Protein AF-A0A1Y3NEN9-F1 (afdb_monomer)

Radius of gyration: 28.4 Å; Cα contacts (8 Å, |Δi|>4): 453; chains: 1; bounding box: 80×67×45 Å

Structure (mmCIF, N/CA/C/O backbone):
data_AF-A0A1Y3NEN9-F1
#
_entry.id   AF-A0A1Y3NEN9-F1
#
loop_
_atom_site.group_PDB
_atom_site.id
_atom_site.type_symbol
_atom_site.label_atom_id
_atom_site.label_alt_id
_atom_site.label_comp_id
_atom_site.label_asym_id
_atom_site.label_entity_id
_atom_site.label_seq_id
_atom_site.pdbx_PDB_ins_code
_atom_site.Cartn_x
_atom_site.Cartn_y
_atom_site.Cartn_z
_atom_site.occupancy
_atom_site.B_iso_or_equiv
_atom_site.auth_seq_id
_atom_site.auth_comp_id
_atom_site.auth_asym_id
_atom_site.auth_atom_id
_atom_site.pdbx_PDB_model_num
ATOM 1 N N . MET A 1 1 ? -7.389 15.171 24.945 1.00 50.81 1 MET A N 1
ATOM 2 C CA . MET A 1 1 ? -7.137 15.138 23.485 1.00 50.81 1 MET A CA 1
ATOM 3 C C . MET A 1 1 ? -8.423 15.493 22.757 1.00 50.81 1 MET A C 1
ATOM 5 O O . MET A 1 1 ? -9.473 15.078 23.214 1.00 50.81 1 MET A O 1
ATOM 9 N N . ASN A 1 2 ? -8.355 16.291 21.688 1.00 53.28 2 ASN A N 1
ATOM 10 C CA . ASN A 1 2 ? -9.537 16.801 20.983 1.00 53.28 2 ASN A CA 1
ATOM 11 C C . ASN A 1 2 ? -10.304 15.662 20.272 1.00 53.28 2 ASN A C 1
ATOM 13 O O . ASN A 1 2 ? -9.785 15.108 19.303 1.00 53.28 2 ASN A O 1
ATOM 17 N N . GLU A 1 3 ? -11.511 15.329 20.746 1.00 59.97 3 GLU A N 1
ATOM 18 C CA . GLU A 1 3 ? -12.394 14.248 20.253 1.00 59.97 3 GLU A CA 1
ATOM 19 C C . GLU A 1 3 ? -12.973 14.497 18.849 1.00 59.97 3 GLU A C 1
ATOM 21 O O . GLU A 1 3 ? -13.850 13.769 18.404 1.00 59.97 3 GLU A O 1
ATOM 26 N N . ASN A 1 4 ? -12.500 15.524 18.139 1.00 75.25 4 ASN A N 1
ATOM 27 C CA . ASN A 1 4 ? -13.021 15.939 16.839 1.00 75.25 4 ASN A CA 1
ATOM 28 C C . ASN A 1 4 ? -11.957 15.923 15.725 1.00 75.25 4 ASN A C 1
ATOM 30 O O . ASN A 1 4 ? -12.116 16.588 14.702 1.00 75.25 4 ASN A O 1
ATOM 34 N N . ARG A 1 5 ? -10.836 15.213 15.925 1.00 85.75 5 ARG A N 1
ATOM 35 C CA . ARG A 1 5 ? -9.717 15.181 14.964 1.00 85.75 5 ARG A CA 1
ATOM 36 C C . ARG A 1 5 ? -9.915 14.223 13.795 1.00 85.75 5 ARG A C 1
ATOM 38 O O . ARG A 1 5 ? -9.259 14.403 12.771 1.00 85.75 5 ARG A O 1
ATOM 45 N N . CYS A 1 6 ? -10.801 13.245 13.928 1.00 91.81 6 CYS A N 1
ATOM 46 C CA . CYS A 1 6 ? -11.050 12.253 12.894 1.00 91.81 6 CYS A CA 1
ATOM 47 C C . CYS A 1 6 ? -12.542 12.146 12.592 1.00 91.81 6 CYS A C 1
ATOM 49 O O . CYS A 1 6 ? -13.385 12.543 13.404 1.00 91.81 6 CYS A O 1
ATOM 51 N N . PHE A 1 7 ? -12.854 11.637 11.409 1.00 94.06 7 PHE A N 1
ATOM 52 C CA . PHE A 1 7 ? -14.201 11.266 10.997 1.00 94.06 7 PHE A CA 1
ATOM 53 C C . PHE A 1 7 ? -14.201 9.803 10.568 1.00 94.06 7 PHE A C 1
ATOM 55 O O . PHE A 1 7 ? -13.167 9.269 10.159 1.00 94.06 7 PHE A O 1
ATOM 62 N N . LYS A 1 8 ? -15.357 9.162 10.695 1.00 95.31 8 LYS A N 1
ATOM 63 C CA . LYS A 1 8 ? -15.568 7.804 10.220 1.00 95.31 8 LYS A CA 1
ATOM 64 C C . LYS A 1 8 ? -15.921 7.838 8.739 1.00 95.31 8 LYS A C 1
ATOM 66 O O . LYS A 1 8 ? -16.771 8.626 8.327 1.00 95.31 8 LYS A O 1
ATOM 71 N N . LEU A 1 9 ? -15.242 7.013 7.957 1.00 96.44 9 LEU A N 1
ATOM 72 C CA . LEU A 1 9 ? -15.475 6.858 6.536 1.00 96.44 9 LEU A CA 1
ATOM 73 C C . LEU A 1 9 ? -16.739 6.029 6.329 1.00 96.44 9 LEU A C 1
ATOM 75 O O . LEU A 1 9 ? -16.811 4.885 6.762 1.00 96.44 9 LEU A O 1
ATOM 79 N N . GLU A 1 10 ? -17.716 6.608 5.647 1.00 96.12 10 GLU A N 1
ATOM 80 C CA . GLU A 1 10 ? -19.011 5.976 5.388 1.00 96.12 10 GLU A CA 1
ATOM 81 C C . GLU A 1 10 ? -19.404 6.181 3.929 1.00 96.12 10 GLU A C 1
ATOM 83 O O . GLU A 1 10 ? -19.505 7.321 3.475 1.00 96.12 10 GLU A O 1
ATOM 88 N N . ASN A 1 11 ? -19.653 5.085 3.215 1.00 94.94 11 ASN A N 1
ATOM 89 C CA . ASN A 1 11 ? -20.089 5.049 1.819 1.00 94.94 11 ASN A CA 1
ATOM 90 C C . ASN A 1 11 ? -19.173 5.838 0.866 1.00 94.94 11 ASN A C 1
ATOM 92 O O . ASN A 1 11 ? -19.647 6.572 -0.000 1.00 94.94 11 ASN A O 1
ATOM 96 N N . SER A 1 12 ? -17.854 5.703 1.032 1.00 95.88 12 SER A N 1
ATOM 97 C CA . SER A 1 12 ? -16.885 6.306 0.109 1.00 95.88 12 SER A CA 1
ATOM 98 C C . SER A 1 12 ? -16.997 5.684 -1.281 1.00 95.88 12 SER A C 1
ATOM 100 O O . SER A 1 12 ? -16.934 4.464 -1.436 1.00 95.88 12 SER A O 1
ATOM 102 N N . ASN A 1 13 ? -17.085 6.534 -2.301 1.00 93.88 13 ASN A N 1
ATOM 103 C CA . ASN A 1 13 ? -17.115 6.116 -3.702 1.00 93.88 13 ASN A CA 1
ATOM 104 C C . ASN A 1 13 ? -15.761 5.552 -4.152 1.00 93.88 13 ASN A C 1
ATOM 106 O O . ASN A 1 13 ? -15.704 4.663 -5.003 1.00 93.88 13 ASN A O 1
ATOM 110 N N . TYR A 1 14 ? -14.665 6.058 -3.577 1.00 92.50 14 TYR A N 1
ATOM 111 C CA . TYR A 1 14 ? -13.308 5.672 -3.960 1.00 92.50 14 TYR A CA 1
ATOM 112 C C . TYR A 1 14 ? -12.704 4.590 -3.064 1.00 92.50 14 TYR A C 1
ATOM 114 O O . TYR A 1 14 ? -11.957 3.761 -3.576 1.00 92.50 14 TYR A O 1
ATOM 122 N N . CYS A 1 15 ? -13.085 4.505 -1.790 1.00 94.69 15 CYS A N 1
ATOM 123 C CA . CYS A 1 15 ? -12.545 3.534 -0.834 1.00 94.69 15 CYS A CA 1
ATOM 124 C C . CYS A 1 15 ? -13.636 2.657 -0.171 1.00 94.69 15 CYS A C 1
ATOM 126 O O . CYS A 1 15 ? -13.666 2.568 1.059 1.00 94.69 15 CYS A O 1
ATOM 128 N N . PRO A 1 16 ? -14.543 2.009 -0.932 1.00 93.12 16 PRO A N 1
ATOM 129 C CA . PRO A 1 16 ? -15.714 1.323 -0.371 1.00 93.12 16 PRO A CA 1
ATOM 130 C C . PRO A 1 16 ? -15.356 0.154 0.559 1.00 93.12 16 PRO A C 1
ATOM 132 O O . PRO A 1 16 ? -15.983 -0.014 1.601 1.00 93.12 16 PRO A O 1
ATOM 135 N N . ASN A 1 17 ? -14.304 -0.612 0.251 1.00 91.69 17 ASN A N 1
ATOM 136 C CA . ASN A 1 17 ? -13.897 -1.769 1.063 1.00 91.69 17 ASN A CA 1
ATOM 137 C C . ASN A 1 17 ? -13.306 -1.366 2.426 1.00 91.69 17 ASN A C 1
ATOM 139 O O . ASN A 1 17 ? -13.155 -2.208 3.308 1.00 91.69 17 ASN A O 1
ATOM 143 N N . PHE A 1 18 ? -13.013 -0.075 2.614 1.00 92.94 18 PHE A N 1
ATOM 144 C CA . PHE A 1 18 ? -12.566 0.511 3.874 1.00 92.94 18 PHE A CA 1
ATOM 145 C C . PHE A 1 18 ? -13.703 1.220 4.631 1.00 92.94 18 PHE A C 1
ATOM 147 O O . PHE A 1 18 ? -13.441 2.045 5.510 1.00 92.94 18 PHE A O 1
ATOM 154 N N . ASN A 1 19 ? -14.969 0.912 4.323 1.00 94.88 19 ASN A N 1
ATOM 155 C CA . ASN A 1 19 ? -16.108 1.451 5.062 1.00 94.88 19 ASN A CA 1
ATOM 156 C C . ASN A 1 19 ? -15.958 1.212 6.572 1.00 94.88 19 ASN A C 1
ATOM 158 O O . ASN A 1 19 ? -15.552 0.136 7.014 1.00 94.88 19 ASN A O 1
ATOM 162 N N . GLY A 1 20 ? -16.285 2.227 7.363 1.00 94.56 20 GLY A N 1
ATOM 163 C CA . GLY A 1 20 ? -16.212 2.221 8.815 1.00 94.56 20 GLY A CA 1
ATOM 164 C C . GLY A 1 20 ? -14.825 2.490 9.405 1.00 94.56 20 GLY A C 1
ATOM 165 O O . GLY A 1 20 ? -14.713 2.587 10.628 1.00 94.56 20 GLY A O 1
ATOM 166 N N . HIS A 1 21 ? -13.773 2.626 8.590 1.00 94.44 21 HIS A N 1
ATOM 167 C CA . HIS A 1 21 ? -12.468 3.078 9.078 1.00 94.44 21 HIS A CA 1
ATOM 168 C C . HIS A 1 21 ? -12.499 4.557 9.449 1.00 94.44 21 HIS A C 1
ATOM 170 O O . HIS A 1 21 ? -13.256 5.342 8.888 1.00 94.44 21 HIS A O 1
ATOM 176 N N . TYR A 1 22 ? -11.628 4.966 10.366 1.00 93.31 22 TYR A N 1
ATOM 177 C CA . TYR A 1 22 ? -11.446 6.381 10.675 1.00 93.31 22 TYR A CA 1
ATOM 178 C C . TYR A 1 22 ? -10.407 7.016 9.756 1.00 93.31 22 TYR A C 1
ATOM 180 O O . TYR A 1 22 ? -9.493 6.347 9.290 1.00 93.31 22 TYR A O 1
ATOM 188 N N . VAL A 1 23 ? -10.538 8.320 9.523 1.00 92.19 23 VAL A N 1
ATOM 189 C CA . VAL A 1 23 ? -9.596 9.144 8.760 1.00 92.19 23 VAL A CA 1
ATOM 190 C C . VAL A 1 23 ? -9.334 10.439 9.528 1.00 92.19 23 VAL A C 1
ATOM 192 O O . VAL A 1 23 ? -10.250 11.050 10.084 1.00 92.19 23 VAL A O 1
ATOM 195 N N . ILE A 1 24 ? -8.073 10.874 9.570 1.00 90.44 24 ILE A N 1
ATOM 196 C CA . ILE A 1 24 ? -7.687 12.150 10.191 1.00 90.44 24 ILE A CA 1
ATOM 197 C C . ILE A 1 24 ? -8.184 13.302 9.311 1.00 90.44 24 ILE A C 1
ATOM 199 O O . ILE A 1 24 ? -7.876 13.344 8.118 1.00 90.44 24 ILE A O 1
ATOM 203 N N . LYS A 1 25 ? -8.901 14.264 9.902 1.00 89.69 25 LYS A N 1
ATOM 204 C CA . LYS A 1 25 ? -9.347 15.478 9.207 1.00 89.69 25 LYS A CA 1
ATOM 205 C C . LYS A 1 25 ? -8.148 16.280 8.711 1.00 89.69 25 LYS A C 1
ATOM 207 O O . LYS A 1 25 ? -7.180 16.488 9.446 1.00 89.69 25 LYS A O 1
ATOM 212 N N . ARG A 1 26 ? -8.232 16.776 7.481 1.00 91.12 26 ARG A N 1
ATOM 213 C CA . ARG A 1 26 ? -7.253 17.684 6.877 1.00 91.12 26 ARG A CA 1
ATOM 214 C C . ARG A 1 26 ? -7.933 18.982 6.466 1.00 91.12 26 ARG A C 1
ATOM 216 O O . ARG A 1 26 ? -9.148 19.119 6.557 1.00 91.12 26 ARG A O 1
ATOM 223 N N . LYS A 1 27 ? -7.143 19.959 6.021 1.00 91.19 27 LYS A N 1
ATOM 224 C CA . LYS A 1 27 ? -7.685 21.228 5.520 1.00 91.19 27 LYS A CA 1
ATOM 225 C C . LYS A 1 27 ? -8.567 21.002 4.285 1.00 91.19 27 LYS A C 1
ATOM 227 O O . LYS A 1 27 ? -9.516 21.741 4.062 1.00 91.19 27 LYS A O 1
ATOM 232 N N . GLU A 1 28 ? -8.224 19.997 3.490 1.00 93.06 28 GLU A N 1
ATOM 233 C CA . GLU A 1 28 ? -8.858 19.661 2.220 1.00 93.06 28 GLU A CA 1
ATOM 234 C C . GLU A 1 28 ? -10.110 18.796 2.378 1.00 93.06 28 GLU A C 1
ATOM 236 O O . GLU A 1 28 ? -10.922 18.757 1.456 1.00 93.06 28 GLU A O 1
ATOM 241 N N . PHE A 1 29 ? -10.244 18.088 3.505 1.00 94.56 29 PHE A N 1
ATOM 242 C CA . PHE A 1 29 ? -11.373 17.204 3.769 1.00 94.56 29 PHE A CA 1
ATOM 243 C C . PHE A 1 29 ? -11.606 16.970 5.264 1.00 94.56 29 PHE A C 1
ATOM 245 O O . PHE A 1 29 ? -10.678 16.668 6.022 1.00 94.56 29 PHE A O 1
ATOM 252 N N . ASN A 1 30 ? -12.864 17.053 5.685 1.00 95.44 30 ASN A N 1
ATOM 253 C CA . ASN A 1 30 ? -13.282 16.801 7.064 1.00 95.44 30 ASN A CA 1
ATOM 254 C C . ASN A 1 30 ? -14.414 15.763 7.214 1.00 95.44 30 ASN A C 1
ATOM 256 O O . ASN A 1 30 ? -14.737 15.400 8.350 1.00 95.44 30 ASN A O 1
ATOM 260 N N . ASP A 1 31 ? -14.957 15.278 6.095 1.00 96.56 31 ASP A N 1
ATOM 261 C CA . ASP A 1 31 ? -15.980 14.237 5.995 1.00 96.56 31 ASP A CA 1
ATOM 262 C C . ASP A 1 31 ? -15.741 13.335 4.761 1.00 96.56 31 ASP A C 1
ATOM 264 O O . ASP A 1 31 ? -14.842 13.589 3.951 1.00 96.56 31 ASP A O 1
ATOM 268 N N . THR A 1 32 ? -16.539 12.269 4.601 1.00 97.38 32 THR A N 1
ATOM 269 C CA . THR A 1 32 ? -16.399 11.325 3.475 1.00 97.38 32 THR A CA 1
ATOM 270 C C . THR A 1 32 ? -16.602 11.984 2.108 1.00 97.38 32 THR A C 1
ATOM 272 O O . THR A 1 32 ? -15.935 11.619 1.143 1.00 97.38 32 THR A O 1
ATOM 275 N N . LYS A 1 33 ? -17.500 12.969 1.998 1.00 97.50 33 LYS A N 1
ATOM 276 C CA . LYS A 1 33 ? -17.828 13.611 0.719 1.00 97.50 33 LYS A CA 1
ATOM 277 C C . LYS A 1 33 ? -16.672 14.483 0.234 1.00 97.50 33 LYS A C 1
ATOM 279 O O . LYS A 1 33 ? -16.324 14.462 -0.948 1.00 97.50 33 LYS A O 1
ATOM 284 N N . GLU A 1 34 ? -16.077 15.260 1.132 1.00 97.44 34 GLU A N 1
ATOM 285 C CA . GLU A 1 34 ? -14.885 16.052 0.839 1.00 97.44 34 GLU A CA 1
ATOM 286 C C . GLU A 1 34 ? -13.669 15.158 0.586 1.00 97.44 34 GLU A C 1
ATOM 288 O O . GLU A 1 34 ? -12.886 15.437 -0.323 1.00 97.44 34 GLU A O 1
ATOM 293 N N . PHE A 1 35 ? -13.539 14.057 1.331 1.00 96.12 35 PHE A N 1
ATOM 294 C CA . PHE A 1 35 ? -12.492 13.061 1.119 1.00 96.12 35 PHE A CA 1
ATOM 295 C C . PHE A 1 35 ? -12.569 12.445 -0.280 1.00 96.12 35 PHE A C 1
ATOM 297 O O . PHE A 1 35 ? -11.571 12.429 -1.000 1.00 96.12 35 PHE A O 1
ATOM 304 N N . ASP A 1 36 ? -13.760 12.040 -0.723 1.00 95.88 36 ASP A N 1
ATOM 305 C CA . ASP A 1 36 ? -13.957 11.537 -2.080 1.00 95.88 36 ASP A CA 1
ATOM 306 C C . ASP A 1 36 ? -13.618 12.602 -3.131 1.00 95.88 36 ASP A C 1
ATOM 308 O O . ASP A 1 36 ? -12.905 12.337 -4.100 1.00 95.88 36 ASP A O 1
ATOM 312 N N . LYS A 1 37 ? -14.064 13.847 -2.923 1.00 95.81 37 LYS A N 1
ATOM 313 C CA . LYS A 1 37 ? -13.726 14.963 -3.818 1.00 95.81 37 LYS A CA 1
ATOM 314 C C . LYS A 1 37 ? -12.213 15.183 -3.911 1.00 95.81 37 LYS A C 1
ATOM 316 O O . LYS A 1 37 ? -11.723 15.544 -4.982 1.00 95.81 37 LYS A O 1
ATOM 321 N N . TYR A 1 38 ? -11.487 14.990 -2.810 1.00 93.19 38 TYR A N 1
ATOM 322 C CA . TYR A 1 38 ? -10.030 15.075 -2.774 1.00 93.19 38 TYR A CA 1
ATOM 323 C C . TYR A 1 38 ? -9.370 13.918 -3.533 1.00 93.19 38 TYR A C 1
ATOM 325 O O . TYR A 1 38 ? -8.435 14.154 -4.298 1.00 93.19 38 TYR A O 1
ATOM 333 N N . LEU A 1 39 ? -9.861 12.690 -3.353 1.00 92.50 39 LEU A N 1
ATOM 334 C CA . LEU A 1 39 ? -9.310 11.484 -3.976 1.00 92.50 39 LEU A CA 1
ATOM 335 C C . LEU A 1 39 ? -9.561 11.380 -5.475 1.00 92.50 39 LEU A C 1
ATOM 337 O O . LEU A 1 39 ? -8.809 10.705 -6.169 1.00 92.50 39 LEU A O 1
ATOM 341 N N . ARG A 1 40 ? -10.568 12.086 -5.977 1.00 91.81 40 ARG A N 1
ATOM 342 C CA . ARG A 1 40 ? -10.921 12.172 -7.391 1.00 91.81 40 ARG A CA 1
ATOM 343 C C . ARG A 1 40 ? -9.725 12.260 -8.348 1.00 91.81 40 ARG A C 1
ATOM 345 O O . ARG A 1 40 ? -9.677 11.540 -9.333 1.00 91.81 40 ARG A O 1
ATOM 352 N N . LYS A 1 41 ? -8.727 13.085 -8.011 1.00 88.62 41 LYS A N 1
ATOM 353 C CA . LYS A 1 41 ? -7.508 13.294 -8.817 1.00 88.62 41 LYS A CA 1
ATOM 354 C C . LYS A 1 41 ? -6.603 12.060 -8.964 1.00 88.62 41 LYS A C 1
ATOM 356 O O . LYS A 1 41 ? -5.584 12.161 -9.636 1.00 88.62 41 LYS A O 1
ATOM 361 N N . TYR A 1 42 ? -6.901 10.978 -8.248 1.00 88.12 42 TYR A N 1
ATOM 362 C CA . TYR A 1 42 ? -6.161 9.720 -8.275 1.00 88.12 42 TYR A CA 1
ATOM 363 C C . TYR A 1 42 ? -6.951 8.570 -8.923 1.00 88.12 42 TYR A C 1
ATOM 365 O O . TYR A 1 42 ? -6.375 7.505 -9.122 1.00 88.12 42 TYR A O 1
ATOM 373 N N . PHE A 1 43 ? -8.236 8.766 -9.258 1.00 86.44 43 PHE A N 1
ATOM 374 C CA . PHE A 1 43 ? -9.133 7.667 -9.642 1.00 86.44 43 PHE A CA 1
ATOM 375 C C . PHE A 1 43 ? -10.113 7.961 -10.786 1.00 86.44 43 PHE A C 1
ATOM 377 O O . PHE A 1 43 ? -10.803 7.036 -11.211 1.00 86.44 43 PHE A O 1
ATOM 384 N N . GLU A 1 44 ? -10.248 9.201 -11.264 1.00 81.25 44 GLU A N 1
ATOM 385 C CA . GLU A 1 44 ? -11.238 9.527 -12.306 1.00 81.25 44 GLU A CA 1
ATOM 386 C C . GLU A 1 44 ? -10.783 9.151 -13.716 1.00 81.25 44 GLU A C 1
ATOM 388 O O . GLU A 1 44 ? -11.609 8.820 -14.567 1.00 81.25 44 GLU A O 1
ATOM 393 N N . SER A 1 45 ? -9.479 9.189 -13.967 1.00 78.56 45 SER A N 1
ATOM 394 C CA . SER A 1 45 ? -8.859 8.813 -15.230 1.00 78.56 45 SER A CA 1
ATOM 395 C C . SER A 1 45 ? -7.986 7.575 -15.070 1.00 78.56 45 SER A C 1
ATOM 397 O O . SER A 1 45 ? -7.415 7.310 -14.010 1.00 78.56 45 SER A O 1
ATOM 399 N N . LYS A 1 46 ? -7.824 6.851 -16.181 1.00 68.56 46 LYS A N 1
ATOM 400 C CA . LYS A 1 46 ? -6.940 5.691 -16.278 1.00 68.56 46 LYS A CA 1
ATOM 401 C C . LYS A 1 46 ? -5.495 6.026 -15.912 1.00 68.56 46 LYS A C 1
ATOM 403 O O . LYS A 1 46 ? -4.800 5.119 -15.537 1.00 68.56 46 LYS A O 1
ATOM 408 N N . ASP A 1 47 ? -5.028 7.269 -15.975 1.00 76.25 47 ASP A N 1
ATOM 409 C CA . ASP A 1 47 ? -3.638 7.607 -15.618 1.00 76.25 47 ASP A CA 1
ATOM 410 C C . ASP A 1 47 ? -3.491 8.211 -14.207 1.00 76.25 47 ASP A C 1
ATOM 412 O O . ASP A 1 47 ? -2.389 8.552 -13.777 1.00 76.25 47 ASP A O 1
ATOM 416 N N . ASP A 1 48 ? -4.581 8.353 -13.453 1.00 80.12 48 ASP A N 1
ATOM 417 C CA . ASP A 1 48 ? -4.585 9.183 -12.247 1.00 80.12 48 ASP A CA 1
ATOM 418 C C . ASP A 1 48 ? -3.836 8.562 -11.055 1.00 80.12 48 ASP A C 1
ATOM 420 O O . ASP A 1 48 ? -3.280 9.289 -10.227 1.00 80.12 48 ASP A O 1
ATOM 424 N N . TYR A 1 49 ? -3.706 7.236 -10.972 1.00 80.19 49 TYR A N 1
ATOM 425 C CA . TYR A 1 49 ? -2.835 6.619 -9.961 1.00 80.19 49 TYR A CA 1
ATOM 426 C C . TYR A 1 49 ? -1.366 7.026 -10.173 1.00 80.19 49 TYR A C 1
ATOM 428 O O . TYR A 1 49 ? -0.622 7.170 -9.207 1.00 80.19 49 TYR A O 1
ATOM 436 N N . LYS A 1 50 ? -0.940 7.341 -11.403 1.00 85.25 50 LYS A N 1
ATOM 437 C CA . LYS A 1 50 ? 0.418 7.840 -11.696 1.00 85.25 50 LYS A CA 1
ATOM 438 C C . LYS A 1 50 ? 0.640 9.207 -11.072 1.00 85.25 50 LYS A C 1
ATOM 440 O O . LYS A 1 50 ? 1.748 9.527 -10.640 1.00 85.25 50 L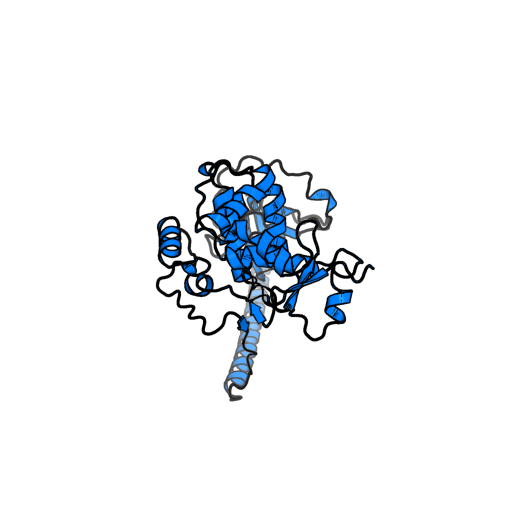YS A O 1
ATOM 445 N N . LYS A 1 51 ? -0.428 10.001 -10.938 1.00 88.06 51 LYS A N 1
ATOM 446 C CA . LYS A 1 51 ? -0.378 11.283 -10.239 1.00 88.06 51 LYS A CA 1
ATOM 447 C C . LYS A 1 51 ? -0.004 11.119 -8.768 1.00 88.06 51 LYS A C 1
ATOM 449 O O . LYS A 1 51 ? 0.660 11.999 -8.228 1.00 88.06 51 LYS A O 1
ATOM 454 N N . PHE A 1 52 ? -0.346 9.996 -8.131 1.00 90.88 52 PHE A N 1
ATOM 455 C CA . PHE A 1 52 ? 0.147 9.695 -6.787 1.00 90.88 52 PHE A CA 1
ATOM 456 C C . PHE A 1 52 ? 1.679 9.614 -6.761 1.00 90.88 52 PHE A C 1
ATOM 458 O O . PHE A 1 52 ? 2.301 10.183 -5.865 1.00 90.88 52 PHE A O 1
ATOM 465 N N . LEU A 1 53 ? 2.297 8.975 -7.757 1.00 92.62 53 LEU A N 1
ATOM 466 C CA . LEU A 1 53 ? 3.755 8.890 -7.862 1.00 92.62 53 LEU A CA 1
ATOM 467 C C . LEU A 1 53 ? 4.382 10.258 -8.140 1.00 92.62 53 LEU A C 1
ATOM 469 O O . LEU A 1 53 ? 5.334 10.642 -7.466 1.00 92.62 53 LEU A O 1
ATOM 473 N N . VAL A 1 54 ? 3.815 11.029 -9.070 1.00 91.38 54 VAL A N 1
ATOM 474 C CA . VAL A 1 54 ? 4.296 12.384 -9.384 1.00 91.38 54 VAL A CA 1
ATOM 475 C C . VAL A 1 54 ? 4.222 13.295 -8.154 1.00 91.38 54 VAL A C 1
ATOM 477 O O . VAL A 1 54 ? 5.219 13.926 -7.810 1.00 91.38 54 VAL A O 1
ATOM 480 N N . ASP A 1 55 ? 3.083 13.318 -7.452 1.00 88.75 55 ASP A N 1
ATOM 481 C CA . ASP A 1 55 ? 2.862 14.168 -6.274 1.00 88.75 55 ASP A CA 1
ATOM 482 C C . ASP A 1 55 ? 3.771 13.760 -5.087 1.00 88.75 55 ASP A C 1
ATOM 484 O O . ASP A 1 55 ? 4.143 14.609 -4.274 1.00 88.75 55 ASP A O 1
ATOM 488 N N . ASN A 1 56 ? 4.145 12.477 -4.968 1.00 89.56 56 ASN A N 1
ATOM 489 C CA . ASN A 1 56 ? 4.983 11.985 -3.867 1.00 89.56 56 ASN A CA 1
ATOM 490 C C . ASN A 1 56 ? 6.481 11.937 -4.191 1.00 89.56 56 ASN A C 1
ATOM 492 O O . ASN A 1 56 ? 7.289 12.061 -3.278 1.00 89.56 56 ASN A O 1
ATOM 496 N N . PHE A 1 57 ? 6.886 11.761 -5.445 1.00 94.94 57 PHE A N 1
ATOM 497 C CA . PHE A 1 57 ? 8.290 11.533 -5.808 1.00 94.94 57 PHE A CA 1
ATOM 498 C C . PHE A 1 57 ? 8.853 12.567 -6.781 1.00 94.94 57 PHE A C 1
ATOM 500 O O . PHE A 1 57 ? 10.027 12.483 -7.136 1.00 94.94 57 PHE A O 1
ATOM 507 N N . ASN A 1 58 ? 8.069 13.580 -7.156 1.00 94.12 58 ASN A N 1
ATOM 508 C CA . ASN A 1 58 ? 8.471 14.662 -8.055 1.00 94.12 58 ASN A CA 1
ATOM 509 C C . ASN A 1 58 ? 9.014 14.134 -9.397 1.00 94.12 58 ASN A C 1
ATOM 511 O O . ASN A 1 58 ? 10.057 14.587 -9.867 1.00 94.12 58 ASN A O 1
ATOM 515 N N . CYS A 1 59 ? 8.336 13.144 -9.979 1.00 93.31 59 CYS A N 1
ATOM 516 C CA . CYS A 1 59 ? 8.714 12.561 -11.265 1.00 93.31 59 CYS A CA 1
ATOM 517 C C . CYS A 1 59 ? 8.467 13.539 -12.416 1.00 93.31 59 CYS A C 1
ATOM 519 O O . CYS A 1 59 ? 7.408 14.165 -12.491 1.00 93.31 59 CYS A O 1
ATOM 521 N N . THR A 1 60 ? 9.445 13.669 -13.315 1.00 91.38 60 THR A N 1
ATOM 522 C CA . THR A 1 60 ? 9.323 14.509 -14.516 1.00 91.38 60 THR A CA 1
ATOM 523 C C . THR A 1 60 ? 8.590 13.798 -15.649 1.00 91.38 60 THR A C 1
ATOM 525 O O . THR A 1 60 ? 7.868 14.450 -16.405 1.00 91.38 60 THR A O 1
ATOM 528 N N . ASN A 1 61 ? 8.730 12.473 -15.757 1.00 87.06 61 ASN A N 1
ATOM 529 C CA . ASN A 1 61 ? 7.937 11.675 -16.680 1.00 87.06 61 ASN A CA 1
ATOM 530 C C . ASN A 1 61 ? 6.509 11.539 -16.132 1.00 87.06 61 ASN A C 1
ATOM 532 O O . ASN A 1 61 ? 6.309 11.058 -15.019 1.00 87.06 61 ASN A O 1
ATOM 536 N N . GLN A 1 62 ? 5.515 11.956 -16.918 1.00 80.06 62 GLN A N 1
ATOM 537 C CA . GLN A 1 62 ? 4.100 11.791 -16.565 1.00 80.06 62 GLN A CA 1
ATOM 538 C C . GLN A 1 62 ? 3.533 10.443 -17.031 1.00 80.06 62 GLN A C 1
ATOM 540 O O . GLN A 1 62 ? 2.518 9.988 -16.509 1.00 80.06 62 GLN A O 1
ATOM 545 N N . ASN A 1 63 ? 4.217 9.764 -17.955 1.00 85.25 63 ASN A N 1
ATOM 546 C CA . ASN A 1 63 ? 3.826 8.461 -18.483 1.00 85.25 63 ASN A CA 1
ATOM 547 C C . ASN A 1 63 ? 4.478 7.342 -17.666 1.00 85.25 63 ASN A C 1
ATOM 549 O O . ASN A 1 63 ? 5.243 6.535 -18.192 1.00 85.25 63 ASN A O 1
ATOM 553 N N . LEU A 1 64 ? 4.203 7.325 -16.364 1.00 88.38 64 LEU A N 1
ATOM 554 C CA . LEU A 1 64 ? 4.699 6.279 -15.472 1.00 88.38 64 LEU A CA 1
ATOM 555 C C . LEU A 1 64 ? 3.932 4.960 -15.690 1.00 88.38 64 LEU A C 1
ATOM 557 O O . LEU A 1 64 ? 2.773 4.993 -16.117 1.00 88.38 64 LEU A O 1
ATOM 561 N N . PRO A 1 65 ? 4.538 3.797 -15.406 1.00 87.19 65 PRO A N 1
ATOM 562 C CA . PRO A 1 65 ? 3.807 2.539 -15.308 1.00 87.19 65 PRO A CA 1
ATOM 563 C C . PRO A 1 65 ? 2.767 2.543 -14.177 1.00 87.19 65 PRO A C 1
ATOM 565 O O . PRO A 1 65 ? 2.833 3.340 -13.239 1.00 87.19 65 PRO A O 1
ATOM 568 N N . ASP A 1 66 ? 1.815 1.620 -14.274 1.00 86.69 66 ASP A N 1
ATOM 569 C CA . ASP A 1 66 ? 0.955 1.209 -13.162 1.00 86.69 66 ASP A CA 1
ATOM 570 C C . ASP A 1 66 ? 1.751 0.562 -12.035 1.00 86.69 66 ASP A C 1
ATOM 572 O O . ASP A 1 66 ? 2.745 -0.118 -12.290 1.00 86.69 66 ASP A O 1
ATOM 576 N N . PHE A 1 67 ? 1.248 0.684 -10.806 1.00 90.25 67 PHE A N 1
ATOM 577 C CA . PHE A 1 67 ? 1.773 -0.046 -9.657 1.00 90.25 67 PHE A CA 1
ATOM 578 C C . PHE A 1 67 ? 0.702 -0.926 -9.017 1.00 90.25 67 PHE A C 1
ATOM 580 O O . PHE A 1 67 ? -0.495 -0.638 -9.085 1.00 90.25 67 PHE A O 1
ATOM 587 N N . ARG A 1 68 ? 1.148 -2.011 -8.382 1.00 91.75 68 ARG A N 1
ATOM 588 C CA . ARG A 1 68 ? 0.259 -3.006 -7.773 1.00 91.75 68 ARG A CA 1
ATOM 589 C C . ARG A 1 68 ? -0.583 -2.402 -6.647 1.00 91.75 68 ARG A C 1
ATOM 591 O O . ARG A 1 68 ? -0.112 -1.590 -5.858 1.00 91.75 68 ARG A O 1
ATOM 598 N N . TYR A 1 69 ? -1.825 -2.858 -6.560 1.00 92.06 69 TYR A N 1
ATOM 599 C CA . TYR A 1 69 ? -2.850 -2.458 -5.601 1.00 92.06 69 TYR A CA 1
ATOM 600 C C . TYR A 1 69 ? -3.052 -0.942 -5.540 1.00 92.06 69 TYR A C 1
ATOM 602 O O . TYR A 1 69 ? -3.199 -0.383 -4.453 1.00 92.06 69 TYR A O 1
ATOM 610 N N . GLY A 1 70 ? -3.011 -0.258 -6.687 1.00 91.81 70 GLY A N 1
ATOM 611 C CA . GLY A 1 70 ? -2.986 1.202 -6.743 1.00 91.81 70 GLY A CA 1
ATOM 612 C C . GLY A 1 70 ? -4.118 1.861 -5.960 1.00 91.81 70 GLY A C 1
ATOM 613 O O . GLY A 1 70 ? -3.889 2.768 -5.153 1.00 91.81 70 GLY A O 1
ATOM 614 N N . ARG A 1 71 ? -5.343 1.350 -6.119 1.00 91.06 71 ARG A N 1
ATOM 615 C CA . ARG A 1 71 ? -6.513 1.892 -5.426 1.00 91.06 71 ARG A CA 1
ATOM 616 C C . ARG A 1 71 ? -6.466 1.578 -3.939 1.00 91.06 71 ARG A C 1
ATOM 618 O O . ARG A 1 71 ? -6.626 2.485 -3.116 1.00 91.06 71 ARG A O 1
ATOM 625 N N . SER A 1 72 ? -6.202 0.322 -3.585 1.00 92.69 72 SER A N 1
ATOM 626 C CA . SER A 1 72 ? -6.123 -0.076 -2.177 1.00 92.69 72 SER A CA 1
ATOM 627 C C . SER A 1 72 ? -5.002 0.576 -1.412 1.00 92.69 72 SER A C 1
ATOM 629 O O . SER A 1 72 ? -5.221 1.014 -0.285 1.00 92.69 72 SER A O 1
ATOM 631 N N . PHE A 1 73 ? -3.838 0.725 -2.025 1.00 93.12 73 PHE A N 1
ATOM 632 C CA . PHE A 1 73 ? -2.697 1.360 -1.401 1.00 93.12 73 PHE A CA 1
ATOM 633 C C . PHE A 1 73 ? -2.969 2.839 -1.121 1.00 93.12 73 PHE A C 1
ATOM 635 O O . PHE A 1 73 ? -2.771 3.288 0.009 1.00 93.12 73 PHE A O 1
ATOM 642 N N . ILE A 1 74 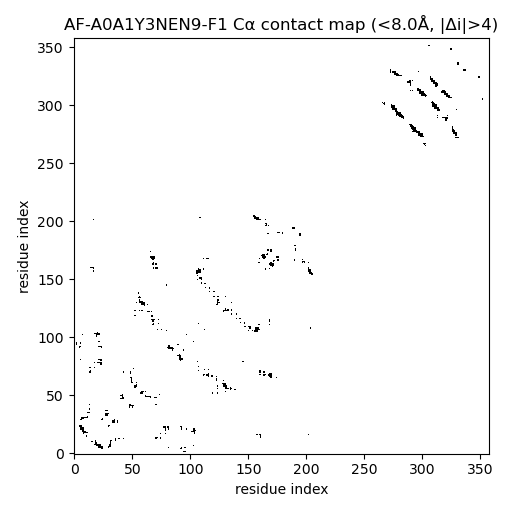? -3.497 3.587 -2.099 1.00 91.62 74 ILE A N 1
ATOM 643 C CA . ILE A 1 74 ? -3.827 5.006 -1.912 1.00 91.62 74 ILE A CA 1
ATOM 644 C C . ILE A 1 74 ? -4.857 5.166 -0.790 1.00 91.62 74 ILE A C 1
ATOM 646 O O . ILE A 1 74 ? -4.630 5.960 0.121 1.00 91.62 74 ILE A O 1
ATOM 650 N N . CYS A 1 75 ? -5.940 4.387 -0.786 1.00 93.06 75 CYS A N 1
ATOM 651 C CA . CYS A 1 75 ? -6.925 4.423 0.298 1.00 93.06 75 CYS A CA 1
ATOM 652 C C . CYS A 1 75 ? -6.306 4.059 1.659 1.00 93.06 75 CYS A C 1
ATOM 654 O O . CYS A 1 75 ? -6.503 4.782 2.642 1.00 93.06 75 CYS A O 1
ATOM 656 N N . ASN A 1 76 ? -5.484 3.004 1.708 1.00 90.81 76 ASN A N 1
ATOM 657 C CA . ASN A 1 76 ? -4.771 2.576 2.910 1.00 90.81 76 ASN A CA 1
ATOM 658 C C . ASN A 1 76 ? -3.876 3.689 3.480 1.00 90.81 76 ASN A C 1
ATOM 660 O O . ASN A 1 76 ? -3.797 3.854 4.700 1.00 90.81 76 ASN A O 1
ATOM 664 N N . THR A 1 77 ? -3.270 4.522 2.623 1.00 86.94 77 THR A N 1
ATOM 665 C CA . THR A 1 77 ? -2.439 5.647 3.078 1.00 86.94 77 THR A CA 1
ATOM 666 C C . THR A 1 77 ? -3.208 6.690 3.888 1.00 86.94 77 THR A C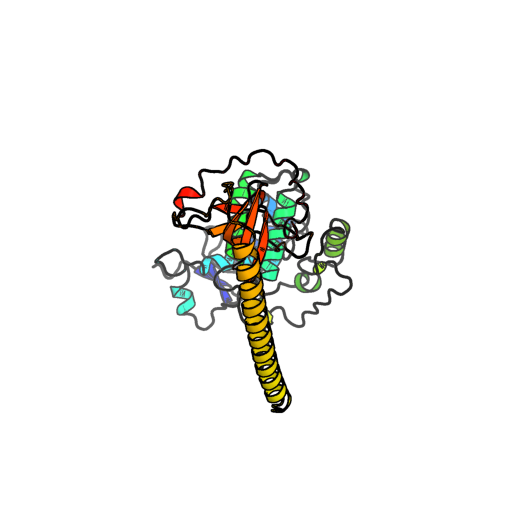 1
ATOM 668 O O . THR A 1 77 ? -2.574 7.454 4.598 1.00 86.94 77 THR A O 1
ATOM 671 N N . PHE A 1 78 ? -4.543 6.744 3.843 1.00 87.19 78 PHE A N 1
ATOM 672 C CA . PHE A 1 78 ? -5.330 7.683 4.658 1.00 87.19 78 PHE A CA 1
ATOM 673 C C . PHE A 1 78 ? -5.900 7.051 5.922 1.00 87.19 78 PHE A C 1
ATOM 675 O O . PHE A 1 78 ? -6.010 7.730 6.946 1.00 87.19 78 PHE A O 1
ATOM 682 N N . ILE A 1 79 ? -6.227 5.762 5.863 1.00 85.50 79 ILE A N 1
ATOM 683 C CA . ILE A 1 79 ? -6.840 5.045 6.981 1.00 85.50 79 ILE A CA 1
ATOM 684 C C . ILE A 1 79 ? -5.815 4.427 7.939 1.00 85.50 79 ILE A C 1
ATOM 686 O O . ILE A 1 79 ? -6.149 4.201 9.094 1.00 85.50 79 ILE A O 1
ATOM 690 N N . HIS A 1 80 ? -4.562 4.197 7.527 1.00 77.00 80 HIS A N 1
ATOM 691 C CA . HIS A 1 80 ? -3.538 3.625 8.411 1.00 77.00 80 HIS A CA 1
ATOM 692 C C . HIS A 1 80 ? -3.068 4.614 9.498 1.00 77.00 80 HIS A C 1
ATOM 694 O O . HIS A 1 80 ? -2.986 4.250 10.673 1.00 77.00 80 HIS A O 1
ATOM 700 N N . PHE A 1 81 ? -2.816 5.883 9.141 1.00 72.69 81 PHE A N 1
ATOM 701 C CA . PHE A 1 81 ? -2.343 6.925 10.075 1.00 72.69 81 PHE A CA 1
ATOM 702 C C . PHE A 1 81 ? -3.160 7.071 11.372 1.00 72.69 81 PHE A C 1
ATOM 704 O O . PHE A 1 81 ? -2.544 7.189 12.431 1.00 72.69 81 PHE A O 1
ATOM 711 N N . PRO A 1 82 ? -4.507 7.046 11.343 1.00 73.25 82 PRO A N 1
ATOM 712 C CA . PRO A 1 82 ? -5.362 6.989 12.530 1.00 73.25 82 PRO A CA 1
ATOM 713 C C . PRO A 1 82 ? -4.937 6.009 13.629 1.00 73.25 82 PRO A C 1
ATOM 715 O O . PRO A 1 82 ? -5.182 6.286 14.806 1.00 73.25 82 PRO A O 1
ATOM 718 N N . TYR A 1 83 ? -4.316 4.885 13.255 1.00 69.50 83 TYR A N 1
ATOM 719 C CA . TYR A 1 83 ? -3.947 3.789 14.153 1.00 69.50 83 TYR A CA 1
ATOM 720 C C . TYR A 1 83 ? -2.472 3.819 14.577 1.00 69.50 83 TYR A C 1
ATOM 722 O O . TYR A 1 83 ? -2.102 3.071 15.481 1.00 69.50 83 TYR A O 1
ATOM 730 N N . ILE A 1 84 ? -1.640 4.689 13.988 1.00 68.12 84 ILE A N 1
ATOM 731 C CA . ILE A 1 84 ? -0.232 4.829 14.379 1.00 68.12 84 ILE A CA 1
ATOM 732 C C . ILE A 1 84 ? -0.161 5.385 15.803 1.00 68.12 84 ILE A C 1
ATOM 734 O O . ILE A 1 84 ? -0.698 6.457 16.097 1.00 68.12 84 ILE A O 1
ATOM 738 N N . LYS A 1 85 ? 0.522 4.650 16.683 1.00 66.44 85 LYS A N 1
ATOM 739 C CA . LYS A 1 85 ? 0.878 5.088 18.035 1.00 66.44 85 LYS A CA 1
ATOM 740 C C . LYS A 1 85 ? 2.245 5.765 17.972 1.00 66.44 85 LYS A C 1
ATOM 742 O O . LYS A 1 85 ? 3.186 5.196 17.430 1.00 66.44 85 LYS A O 1
ATOM 747 N N . THR A 1 86 ? 2.368 6.970 18.515 1.00 57.19 86 THR A N 1
ATOM 748 C CA . THR A 1 86 ? 3.686 7.557 18.800 1.00 57.19 86 THR A CA 1
ATOM 749 C C . THR A 1 86 ? 4.114 7.119 20.197 1.00 57.19 86 THR A C 1
ATOM 751 O O . THR A 1 86 ? 3.247 6.940 21.052 1.00 57.19 86 THR A O 1
ATOM 754 N N . GLU A 1 87 ? 5.414 6.955 20.450 1.00 51.44 87 GLU A N 1
ATOM 755 C CA . GLU A 1 87 ? 5.926 6.534 21.763 1.00 51.44 87 GLU A CA 1
ATOM 756 C C . GLU A 1 87 ? 5.285 7.337 22.909 1.00 51.44 87 GLU A C 1
ATOM 758 O O . GLU A 1 87 ? 5.304 8.569 22.923 1.00 51.44 87 GLU A O 1
ATOM 763 N N . GLY A 1 88 ? 4.644 6.624 23.840 1.00 55.62 88 GLY A N 1
ATOM 764 C CA . GLY A 1 88 ? 3.966 7.209 25.000 1.00 55.62 88 GLY A CA 1
ATOM 765 C C . GLY A 1 88 ? 2.589 7.838 24.743 1.00 55.62 88 GLY A C 1
ATOM 766 O O . GLY A 1 88 ? 2.034 8.422 25.672 1.00 55.62 88 GLY A O 1
ATOM 767 N N . ASN A 1 89 ? 2.012 7.731 23.538 1.00 57.97 89 ASN A N 1
ATOM 768 C CA . ASN A 1 89 ? 0.731 8.360 23.201 1.00 57.97 89 ASN A CA 1
ATOM 769 C C . ASN A 1 89 ? -0.290 7.388 22.587 1.00 57.97 89 ASN A C 1
ATOM 771 O O . ASN A 1 89 ? 0.056 6.484 21.825 1.00 57.97 89 ASN A O 1
ATOM 775 N N . THR A 1 90 ? -1.575 7.617 22.874 1.00 64.69 90 THR A N 1
ATOM 776 C CA . THR A 1 90 ? -2.689 6.937 22.194 1.00 64.69 90 THR A CA 1
ATOM 777 C C . THR A 1 90 ? -2.672 7.290 20.708 1.00 64.69 90 THR A C 1
ATOM 779 O O . THR A 1 90 ? -2.280 8.406 20.353 1.00 64.69 90 THR A O 1
ATOM 782 N N . SER A 1 91 ? -3.106 6.374 19.837 1.00 74.94 91 SER A N 1
ATOM 783 C CA . SER A 1 91 ? -3.138 6.637 18.393 1.00 74.94 91 SER A CA 1
ATOM 784 C C . SER A 1 91 ? -3.942 7.902 18.063 1.00 74.94 91 SER A C 1
ATOM 786 O O . SER A 1 91 ? -4.804 8.327 18.839 1.00 74.94 91 SER A O 1
ATOM 788 N N . PHE A 1 92 ? -3.666 8.528 16.913 1.00 77.38 92 PHE A N 1
ATOM 789 C CA . PHE A 1 92 ? -4.246 9.831 16.548 1.00 77.38 92 PHE A CA 1
ATOM 790 C C . PHE A 1 92 ? -5.774 9.891 16.673 1.00 77.38 92 PHE A C 1
ATOM 792 O O . PHE A 1 92 ? -6.305 10.922 17.093 1.00 77.38 92 PHE A O 1
ATOM 799 N N . CYS A 1 93 ? -6.451 8.791 16.332 1.00 84.50 93 CYS A N 1
ATOM 800 C CA . CYS A 1 93 ? -7.903 8.638 16.430 1.00 84.50 93 CYS A CA 1
ATOM 801 C C . CYS A 1 93 ? -8.331 7.610 17.493 1.00 84.50 93 CYS A C 1
ATOM 803 O O . CYS A 1 93 ? -9.520 7.320 17.600 1.00 84.50 93 CYS A O 1
ATOM 805 N N . GLY A 1 94 ? -7.391 7.062 18.273 1.00 83.44 94 GLY A N 1
ATOM 806 C CA . GLY A 1 94 ? -7.614 5.972 19.230 1.00 83.44 94 GLY A CA 1
ATOM 807 C C . GLY A 1 94 ? -8.806 6.200 20.152 1.00 83.44 94 GLY A C 1
ATOM 808 O O . GLY A 1 94 ? -9.723 5.388 20.128 1.00 83.44 94 GLY A O 1
ATOM 809 N N . PRO A 1 95 ? -8.899 7.350 20.847 1.00 83.69 95 PRO A N 1
ATOM 810 C CA . PRO A 1 95 ? -10.028 7.624 21.734 1.00 83.69 95 PRO A CA 1
ATOM 811 C C . PRO A 1 95 ? -11.403 7.650 21.046 1.00 83.69 95 PRO A C 1
ATOM 813 O O . PRO A 1 95 ? -12.404 7.362 21.695 1.00 83.69 95 PRO A O 1
ATOM 816 N N . GLN A 1 96 ? -11.481 8.025 19.761 1.00 87.38 96 GLN A N 1
ATOM 817 C CA . GLN A 1 96 ? -12.741 7.994 19.003 1.00 87.38 96 GLN A CA 1
ATOM 818 C C . GLN A 1 96 ? -13.069 6.565 18.552 1.00 87.38 96 GLN A C 1
ATOM 820 O O . GLN A 1 96 ? -14.209 6.138 18.686 1.00 87.38 96 GLN A O 1
ATOM 825 N N . ILE A 1 97 ? -12.063 5.829 18.069 1.00 88.19 97 ILE A N 1
ATOM 826 C CA . ILE A 1 97 ? -12.201 4.440 17.611 1.00 88.19 97 ILE A CA 1
ATOM 827 C C . ILE A 1 97 ? -12.590 3.519 18.774 1.00 88.19 97 ILE A C 1
ATOM 829 O O . ILE A 1 97 ? -13.493 2.708 18.633 1.00 88.19 97 ILE A O 1
ATOM 833 N N . GLU A 1 98 ? -11.952 3.662 19.938 1.00 87.25 98 GLU A N 1
ATOM 834 C CA . GLU A 1 98 ? -12.214 2.840 21.130 1.00 87.25 98 GLU A CA 1
ATOM 835 C C . GLU A 1 98 ? -13.642 3.010 21.672 1.00 87.25 98 GLU A C 1
ATOM 837 O O . GLU A 1 98 ? -14.173 2.101 22.308 1.00 87.25 98 GLU A O 1
ATOM 842 N N . LYS A 1 99 ? -14.275 4.163 21.417 1.00 89.38 99 LYS A N 1
ATOM 843 C CA . LYS A 1 99 ? -15.664 4.445 21.808 1.00 89.38 99 LYS A CA 1
ATOM 844 C C . LYS A 1 99 ? -16.691 4.004 20.761 1.00 89.38 99 LYS A C 1
ATOM 846 O O . LYS A 1 99 ? -17.867 3.895 21.100 1.00 89.38 99 LYS A O 1
ATOM 851 N N . ASP A 1 100 ? -16.277 3.773 19.516 1.00 91.62 100 ASP A N 1
ATOM 852 C CA . ASP A 1 100 ? -17.157 3.351 18.427 1.00 91.62 100 ASP A CA 1
ATOM 853 C C . ASP A 1 100 ? -17.085 1.832 18.224 1.00 91.62 100 ASP A C 1
ATOM 855 O O . ASP A 1 100 ? -16.191 1.300 17.569 1.00 91.62 100 ASP A O 1
ATOM 859 N N . ASN A 1 101 ? -18.087 1.119 18.739 1.00 91.56 101 ASN A N 1
ATOM 860 C CA . ASN A 1 101 ? -18.225 -0.330 18.574 1.00 91.56 101 ASN A CA 1
ATOM 861 C C . ASN A 1 101 ? -18.492 -0.773 17.124 1.00 91.56 101 ASN A C 1
ATOM 863 O O . ASN A 1 101 ? -18.420 -1.964 16.829 1.00 91.56 101 ASN A O 1
ATOM 867 N N . THR A 1 102 ? -18.813 0.161 16.231 1.00 93.69 102 THR A N 1
ATOM 868 C CA . THR A 1 102 ? -19.016 -0.093 14.804 1.00 93.69 102 THR A CA 1
ATOM 869 C C . THR A 1 102 ? -17.796 0.293 13.965 1.00 93.69 102 THR A C 1
ATOM 871 O O . THR A 1 102 ? -17.870 0.263 12.735 1.00 93.69 102 THR A O 1
ATOM 874 N N . ALA A 1 103 ? -16.685 0.701 14.588 1.00 92.00 103 ALA A N 1
ATOM 875 C CA . ALA A 1 103 ? -15.463 1.055 13.878 1.00 92.00 103 ALA A CA 1
ATOM 876 C C . ALA A 1 103 ? -14.873 -0.171 13.167 1.00 92.00 103 ALA A C 1
ATOM 878 O O . ALA A 1 103 ? -14.637 -1.217 13.776 1.00 92.00 103 ALA A O 1
ATOM 879 N N . ASN A 1 104 ? -14.568 -0.026 11.879 1.00 91.31 104 ASN A N 1
ATOM 880 C CA . ASN A 1 104 ? -13.824 -1.043 11.154 1.00 91.31 104 ASN A CA 1
ATOM 881 C C . ASN A 1 104 ? -12.344 -0.960 11.547 1.00 91.31 104 ASN A C 1
ATOM 883 O O . ASN A 1 104 ? -11.735 0.114 11.568 1.00 91.31 104 ASN A O 1
ATOM 887 N N . THR A 1 105 ? -11.763 -2.102 11.902 1.00 88.31 105 THR A N 1
ATOM 888 C CA . THR A 1 105 ? -10.359 -2.216 12.313 1.00 88.31 105 THR A CA 1
ATOM 889 C C . THR A 1 105 ? -9.593 -3.275 11.521 1.00 88.31 105 THR A C 1
ATOM 891 O O . THR A 1 105 ? -8.416 -3.520 11.821 1.00 88.31 105 THR A O 1
ATOM 894 N N . ILE A 1 106 ? -10.220 -3.862 10.495 1.00 87.88 106 ILE A N 1
ATOM 895 C CA . ILE A 1 106 ? -9.608 -4.853 9.609 1.00 87.88 106 ILE A CA 1
ATOM 896 C C . ILE A 1 106 ? -8.493 -4.158 8.808 1.00 87.88 106 ILE A C 1
ATOM 898 O O . ILE A 1 106 ? -8.756 -3.193 8.099 1.00 87.88 106 ILE A O 1
ATOM 902 N N . PRO A 1 107 ? -7.222 -4.565 8.945 1.00 88.00 107 PRO A N 1
ATOM 903 C CA . PRO A 1 107 ? -6.120 -3.918 8.236 1.00 88.00 107 PRO A CA 1
ATOM 904 C C . PRO A 1 107 ? -6.125 -4.230 6.741 1.00 88.00 107 PRO A C 1
ATOM 906 O O . PRO A 1 107 ? -6.658 -5.250 6.318 1.00 88.00 107 PRO A O 1
ATOM 909 N N . PHE A 1 108 ? -5.428 -3.412 5.954 1.00 89.75 108 PHE A N 1
ATOM 910 C CA . PHE A 1 108 ? -4.980 -3.814 4.623 1.00 89.75 108 PHE A CA 1
ATOM 911 C C . PHE A 1 108 ? -3.930 -4.932 4.745 1.00 89.75 108 PHE A C 1
ATOM 913 O O . PHE A 1 108 ? -3.071 -4.874 5.627 1.00 89.75 108 PHE A O 1
ATOM 920 N N . CYS A 1 109 ? -4.018 -5.967 3.909 1.00 86.88 109 CYS A N 1
ATOM 921 C CA . CYS A 1 109 ? -3.135 -7.125 3.985 1.00 86.88 109 CYS A CA 1
ATOM 922 C C . CYS A 1 109 ? -1.676 -6.717 3.793 1.00 86.88 109 CYS A C 1
ATOM 924 O O . CYS A 1 109 ? -1.349 -5.951 2.885 1.00 86.88 109 CYS A O 1
ATOM 926 N N . TYR A 1 110 ? -0.795 -7.285 4.622 1.00 86.62 110 TYR A N 1
ATOM 927 C CA . TYR A 1 110 ? 0.641 -7.036 4.528 1.00 86.62 110 TYR A CA 1
ATOM 928 C C . TYR A 1 110 ? 1.173 -7.357 3.129 1.00 86.62 110 TYR A C 1
ATOM 930 O O . TYR A 1 110 ? 1.849 -6.517 2.551 1.00 86.62 110 TYR A O 1
ATOM 938 N N . SER A 1 111 ? 0.803 -8.512 2.568 1.00 84.12 111 SER A N 1
ATOM 939 C CA . SER A 1 111 ? 1.224 -8.958 1.232 1.00 84.12 111 SER A CA 1
ATOM 940 C C . SER A 1 111 ? 0.803 -7.998 0.117 1.00 84.12 111 SER A C 1
ATOM 942 O O . SER A 1 111 ? 1.597 -7.685 -0.768 1.00 84.12 111 SER A O 1
ATOM 944 N N . SER A 1 112 ? -0.430 -7.494 0.167 1.00 88.81 112 SER A N 1
ATOM 945 C CA . SER A 1 112 ? -0.925 -6.513 -0.802 1.00 88.81 112 SER A CA 1
ATOM 946 C C . SER A 1 112 ? -0.240 -5.158 -0.635 1.00 88.81 112 SER A C 1
ATOM 948 O O . SER A 1 112 ? 0.145 -4.523 -1.615 1.00 88.81 112 SER A O 1
ATOM 950 N N . CYS A 1 113 ? -0.033 -4.725 0.611 1.00 91.19 113 CYS A N 1
ATOM 951 C CA . CYS A 1 113 ? 0.667 -3.483 0.912 1.00 91.19 113 CYS A CA 1
ATOM 952 C C . CYS A 1 113 ? 2.133 -3.535 0.480 1.00 91.19 113 CYS A C 1
ATOM 954 O O . CYS A 1 113 ? 2.590 -2.627 -0.208 1.00 91.19 113 CYS A O 1
ATOM 956 N N . SER A 1 114 ? 2.865 -4.592 0.839 1.00 88.50 114 SER A N 1
ATOM 957 C CA . SER A 1 114 ? 4.262 -4.759 0.443 1.00 88.50 114 SER A CA 1
ATOM 958 C C . SER A 1 114 ? 4.387 -4.854 -1.073 1.00 88.50 114 SER A C 1
ATOM 960 O O . SER A 1 114 ? 5.190 -4.126 -1.642 1.00 88.50 114 SER A O 1
ATOM 962 N N . GLY A 1 115 ? 3.514 -5.624 -1.737 1.00 88.25 115 GLY A N 1
ATOM 963 C CA . GLY A 1 115 ? 3.491 -5.716 -3.198 1.00 88.25 115 GLY A CA 1
ATOM 964 C C . GLY A 1 115 ? 3.277 -4.363 -3.886 1.00 88.25 115 GLY A C 1
ATOM 965 O O . GLY A 1 115 ? 3.911 -4.084 -4.902 1.00 88.25 115 GLY A O 1
ATOM 966 N N . ALA A 1 116 ? 2.443 -3.489 -3.314 1.00 92.50 116 ALA A N 1
ATOM 967 C CA . ALA A 1 116 ? 2.294 -2.117 -3.795 1.00 92.50 116 ALA A CA 1
ATOM 968 C C . ALA A 1 116 ? 3.573 -1.294 -3.607 1.00 92.50 116 ALA A C 1
ATOM 970 O O . ALA A 1 116 ? 4.024 -0.634 -4.539 1.00 92.50 116 ALA A O 1
ATOM 971 N N . VAL A 1 117 ? 4.170 -1.331 -2.412 1.00 92.81 117 VAL A N 1
ATOM 972 C CA . VAL A 1 117 ? 5.367 -0.537 -2.095 1.00 92.81 117 VAL A CA 1
ATOM 973 C C . VAL A 1 117 ? 6.571 -0.966 -2.920 1.00 92.81 117 VAL A C 1
ATOM 975 O O . VAL A 1 117 ? 7.301 -0.098 -3.394 1.00 92.81 117 VAL A O 1
ATOM 978 N N . ASP A 1 118 ? 6.758 -2.265 -3.125 1.00 90.19 118 ASP A N 1
ATOM 979 C CA . ASP A 1 118 ? 7.857 -2.794 -3.930 1.00 90.19 118 ASP A CA 1
ATOM 980 C C . ASP A 1 118 ? 7.683 -2.398 -5.407 1.00 90.19 118 ASP A C 1
ATOM 982 O O . ASP A 1 118 ? 8.624 -1.906 -6.028 1.00 90.19 118 ASP A O 1
ATOM 986 N N . SER A 1 119 ? 6.455 -2.473 -5.937 1.00 91.25 119 SER A N 1
ATOM 987 C CA . SER A 1 119 ? 6.131 -2.005 -7.293 1.00 91.25 119 SER A CA 1
ATOM 988 C C . SER A 1 119 ? 6.336 -0.492 -7.461 1.00 91.25 119 SER A C 1
ATOM 990 O O . SER A 1 119 ? 6.889 -0.046 -8.466 1.00 91.25 119 SER A O 1
ATOM 992 N N . ILE A 1 120 ? 5.949 0.314 -6.465 1.00 93.44 120 ILE A N 1
ATOM 993 C CA . ILE A 1 120 ? 6.232 1.757 -6.445 1.00 93.44 120 ILE A CA 1
ATOM 994 C C . ILE A 1 120 ? 7.743 1.994 -6.458 1.00 93.44 120 ILE A C 1
ATOM 996 O O . ILE A 1 120 ? 8.215 2.818 -7.238 1.00 93.44 120 ILE A O 1
ATOM 1000 N N . GLU A 1 121 ? 8.492 1.303 -5.594 1.00 94.06 121 GLU A N 1
ATOM 1001 C CA . GLU A 1 121 ? 9.940 1.460 -5.453 1.00 94.06 121 GLU A CA 1
ATOM 1002 C C . GLU A 1 121 ? 10.680 1.148 -6.760 1.00 94.06 121 GLU A C 1
ATOM 1004 O O . GLU A 1 121 ? 11.581 1.901 -7.129 1.00 94.06 121 GLU A O 1
ATOM 1009 N N . GLU A 1 122 ? 10.273 0.100 -7.476 1.00 90.69 122 GLU A N 1
ATOM 1010 C CA . GLU A 1 122 ? 10.793 -0.249 -8.803 1.00 90.69 122 GLU A CA 1
ATOM 1011 C C . GLU A 1 122 ? 10.608 0.910 -9.796 1.00 90.69 122 GLU A C 1
ATOM 1013 O O . GLU A 1 122 ? 11.576 1.384 -10.395 1.00 90.69 122 GLU A O 1
ATOM 1018 N N . ILE A 1 123 ? 9.385 1.444 -9.897 1.00 91.62 123 ILE A N 1
ATOM 1019 C CA . ILE A 1 123 ? 9.050 2.529 -10.831 1.00 91.62 123 ILE A CA 1
ATOM 1020 C C . ILE A 1 123 ? 9.841 3.802 -10.523 1.00 91.62 123 ILE A C 1
ATOM 1022 O O . ILE A 1 123 ? 10.367 4.443 -11.433 1.00 91.62 123 ILE A O 1
ATOM 1026 N N . VAL A 1 124 ? 9.921 4.202 -9.252 1.00 94.12 124 VAL A N 1
ATOM 1027 C CA . VAL A 1 124 ? 10.523 5.494 -8.875 1.00 94.12 124 VAL A CA 1
ATOM 1028 C C . VAL A 1 124 ? 12.052 5.454 -8.795 1.00 94.12 124 VAL A C 1
ATOM 1030 O O . VAL A 1 124 ? 12.691 6.511 -8.790 1.00 94.12 124 VAL A O 1
ATOM 1033 N N . LYS A 1 125 ? 12.656 4.261 -8.732 1.00 93.75 125 LYS A N 1
ATOM 1034 C CA . LYS A 1 125 ? 14.113 4.085 -8.838 1.00 93.75 125 LYS A CA 1
ATOM 1035 C C . LYS A 1 125 ? 14.607 4.046 -10.277 1.00 93.75 125 LYS A C 1
ATOM 1037 O O . LYS A 1 125 ? 15.779 4.348 -10.498 1.00 93.75 125 LYS A O 1
ATOM 1042 N N . ASP A 1 126 ? 13.754 3.705 -11.242 1.00 90.56 126 ASP A N 1
ATOM 1043 C CA . ASP A 1 126 ? 14.129 3.780 -12.651 1.00 90.56 126 ASP A CA 1
ATOM 1044 C C . ASP A 1 126 ? 14.452 5.234 -13.029 1.00 90.56 126 ASP A C 1
ATOM 1046 O O . ASP A 1 126 ? 13.604 6.133 -13.004 1.00 90.56 126 ASP A O 1
ATOM 1050 N N . ILE A 1 127 ? 15.714 5.464 -13.393 1.00 88.31 127 ILE A N 1
ATOM 1051 C CA . ILE A 1 127 ? 16.227 6.780 -13.766 1.00 88.31 127 ILE A CA 1
ATOM 1052 C C . ILE A 1 127 ? 15.486 7.370 -14.974 1.00 88.31 127 ILE A C 1
ATOM 1054 O O . ILE A 1 127 ? 15.359 8.592 -15.071 1.00 88.31 127 ILE A O 1
ATOM 1058 N N . ASN A 1 128 ? 14.933 6.527 -15.852 1.00 90.81 128 ASN A N 1
ATOM 1059 C CA . ASN A 1 128 ? 14.179 6.956 -17.031 1.00 90.81 128 ASN A CA 1
ATOM 1060 C C . ASN A 1 128 ? 12.843 7.617 -16.667 1.00 90.81 128 ASN A C 1
ATOM 1062 O O . ASN A 1 128 ? 12.310 8.414 -17.439 1.00 90.81 128 ASN A O 1
ATOM 1066 N N . ASN A 1 129 ? 12.315 7.337 -15.475 1.00 91.69 129 ASN A N 1
ATOM 1067 C CA . ASN A 1 129 ? 11.088 7.952 -14.976 1.00 91.69 129 ASN A CA 1
ATOM 1068 C C . ASN A 1 129 ? 11.326 9.338 -14.355 1.00 91.69 129 ASN A C 1
ATOM 1070 O O . ASN A 1 129 ? 10.375 10.082 -14.101 1.00 91.69 129 ASN A O 1
ATOM 1074 N N . GLY A 1 130 ? 12.591 9.720 -14.143 1.00 94.50 130 GLY A N 1
ATOM 1075 C CA . GLY A 1 130 ? 12.966 11.067 -13.715 1.00 94.50 130 GLY A CA 1
ATOM 1076 C C . GLY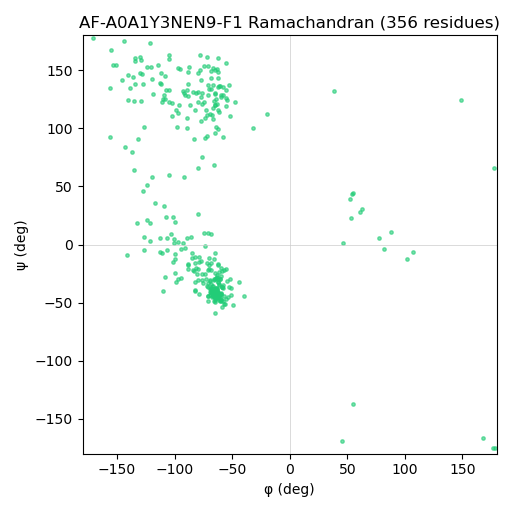 A 1 130 ? 12.417 11.461 -12.341 1.00 94.50 130 GLY A C 1
ATOM 1077 O O . GLY A 1 130 ? 12.127 12.634 -12.108 1.00 94.50 130 GLY A O 1
ATOM 1078 N N . CYS A 1 131 ? 12.235 10.494 -11.440 1.00 96.00 131 CYS A N 1
ATOM 1079 C CA . CYS A 1 131 ? 11.791 10.724 -10.066 1.00 96.00 131 CYS A CA 1
ATOM 1080 C C . CYS A 1 131 ? 12.940 11.191 -9.159 1.00 96.00 131 CYS A C 1
ATOM 1082 O O . CYS A 1 131 ? 14.101 10.799 -9.315 1.00 96.00 131 CYS A O 1
ATOM 1084 N N . SER A 1 132 ? 12.618 12.034 -8.175 1.00 96.56 132 SER A N 1
ATOM 1085 C CA . SER A 1 132 ? 13.589 12.563 -7.218 1.00 96.56 132 SER A CA 1
ATOM 1086 C C . SER A 1 132 ? 14.088 11.465 -6.284 1.00 96.56 132 SER A C 1
ATOM 1088 O O . SER A 1 132 ? 13.369 11.006 -5.401 1.00 96.56 132 SER A O 1
ATOM 1090 N N . GLN A 1 133 ? 15.363 11.104 -6.400 1.00 93.62 133 GLN A N 1
ATOM 1091 C CA . GLN A 1 133 ? 15.954 10.074 -5.541 1.00 93.62 133 GLN A CA 1
ATOM 1092 C C . GLN A 1 133 ? 15.987 10.484 -4.060 1.00 93.62 133 GLN A C 1
ATOM 1094 O O . GLN A 1 133 ? 15.830 9.642 -3.181 1.00 93.62 133 GLN A O 1
ATOM 1099 N N . ALA A 1 134 ? 16.072 11.785 -3.759 1.00 93.88 134 ALA A N 1
ATOM 1100 C CA . ALA A 1 134 ? 15.908 12.285 -2.393 1.00 93.88 134 ALA A CA 1
ATOM 1101 C C . ALA A 1 134 ? 14.494 12.009 -1.847 1.00 93.88 134 ALA A C 1
ATOM 1103 O O . ALA A 1 134 ? 14.339 11.603 -0.696 1.00 93.88 134 ALA A O 1
ATOM 1104 N N . ALA A 1 135 ? 13.460 12.176 -2.679 1.00 92.25 135 ALA A N 1
ATOM 1105 C CA . ALA A 1 135 ? 12.090 11.829 -2.320 1.00 92.25 135 ALA A CA 1
ATOM 1106 C C . ALA A 1 135 ? 11.909 10.319 -2.109 1.00 92.25 135 ALA A C 1
ATOM 1108 O O . ALA A 1 135 ? 11.203 9.929 -1.180 1.00 92.25 135 ALA A O 1
ATOM 1109 N N . VAL A 1 136 ? 12.557 9.491 -2.936 1.00 92.62 136 VAL A N 1
ATOM 1110 C CA . VAL A 1 136 ? 12.555 8.024 -2.802 1.00 92.62 136 VAL A CA 1
ATOM 1111 C C . VAL A 1 136 ? 13.121 7.616 -1.444 1.00 92.62 136 VAL A C 1
ATOM 1113 O O . VAL A 1 136 ? 12.428 6.956 -0.668 1.00 92.62 136 VAL A O 1
ATOM 1116 N N . GLN A 1 137 ? 14.327 8.090 -1.115 1.00 90.94 137 GLN A N 1
ATOM 1117 C CA . GLN A 1 137 ? 14.992 7.791 0.158 1.00 90.94 137 GLN A CA 1
ATOM 1118 C C . GLN A 1 137 ? 14.194 8.284 1.372 1.00 90.94 137 GLN A C 1
ATOM 1120 O O . GLN A 1 137 ? 14.170 7.625 2.407 1.00 90.94 137 GLN A O 1
ATOM 1125 N N . ALA A 1 138 ? 13.496 9.415 1.246 1.00 86.38 138 ALA A N 1
ATOM 1126 C CA . ALA A 1 138 ? 12.698 9.965 2.336 1.00 86.38 138 ALA A CA 1
ATOM 1127 C C . ALA A 1 138 ? 11.366 9.226 2.571 1.00 86.38 138 ALA A C 1
ATOM 1129 O O . ALA A 1 138 ? 10.872 9.217 3.698 1.00 86.38 138 ALA A O 1
ATOM 1130 N N . ARG A 1 139 ? 10.745 8.651 1.530 1.00 87.75 139 ARG A N 1
ATOM 1131 C CA . ARG A 1 139 ? 9.348 8.178 1.598 1.00 87.75 139 ARG A CA 1
ATOM 1132 C C . ARG A 1 139 ? 9.187 6.662 1.573 1.00 87.75 139 ARG A C 1
ATOM 1134 O O . ARG A 1 139 ? 8.365 6.148 2.330 1.00 87.75 139 ARG A O 1
ATOM 1141 N N . ILE A 1 140 ? 9.967 5.940 0.763 1.00 91.69 140 ILE A N 1
ATOM 1142 C CA . ILE A 1 140 ? 9.840 4.476 0.644 1.00 91.69 140 ILE A CA 1
ATOM 1143 C C . ILE A 1 140 ? 10.009 3.759 1.993 1.00 91.69 140 ILE A C 1
ATOM 1145 O O . ILE A 1 140 ? 9.168 2.911 2.304 1.00 91.69 140 ILE A O 1
ATOM 1149 N N . PRO A 1 141 ? 10.990 4.106 2.853 1.00 87.69 141 PRO A N 1
ATOM 1150 C CA . PRO A 1 141 ? 11.107 3.468 4.167 1.00 87.69 141 PRO A CA 1
ATOM 1151 C C . PRO A 1 141 ? 9.850 3.645 5.031 1.00 87.69 141 PRO A C 1
ATOM 1153 O O . PRO A 1 141 ? 9.433 2.719 5.730 1.00 87.69 141 PRO A O 1
ATOM 1156 N N . GLY A 1 142 ? 9.207 4.816 4.944 1.00 82.12 142 GLY A N 1
ATOM 1157 C CA . GLY A 1 142 ? 7.952 5.107 5.635 1.00 82.12 142 GLY A CA 1
ATOM 1158 C C . GLY A 1 142 ? 6.799 4.237 5.139 1.00 82.12 142 GLY A C 1
ATOM 1159 O O . GLY A 1 142 ? 6.062 3.682 5.951 1.00 82.12 142 GLY A O 1
ATOM 1160 N N . PHE A 1 143 ? 6.681 4.042 3.823 1.00 86.12 143 PHE A N 1
ATOM 1161 C CA . PHE A 1 143 ? 5.687 3.133 3.249 1.00 86.12 143 PHE A CA 1
ATOM 1162 C C . PHE A 1 143 ? 5.926 1.674 3.658 1.00 86.12 143 PHE A C 1
ATOM 1164 O O . PHE A 1 143 ? 4.990 1.016 4.108 1.00 86.12 143 PHE A O 1
ATOM 1171 N N . LYS A 1 144 ? 7.176 1.190 3.612 1.00 86.88 144 LYS A N 1
ATOM 1172 C CA . LYS A 1 144 ? 7.527 -0.169 4.069 1.00 86.88 144 LYS A CA 1
ATOM 1173 C C . LYS A 1 144 ? 7.184 -0.386 5.543 1.00 86.88 144 LYS A C 1
ATOM 1175 O O . LYS A 1 144 ? 6.631 -1.422 5.910 1.00 86.88 144 LYS A O 1
ATOM 1180 N N . THR A 1 145 ? 7.469 0.609 6.382 1.00 80.44 145 THR A N 1
ATOM 1181 C CA . THR A 1 145 ? 7.146 0.572 7.816 1.00 80.44 145 THR A CA 1
ATOM 1182 C C . THR A 1 145 ? 5.633 0.574 8.045 1.00 80.44 145 THR A C 1
ATOM 1184 O O . THR A 1 145 ? 5.135 -0.218 8.845 1.00 80.44 145 THR A O 1
ATOM 1187 N N . GLY A 1 146 ? 4.895 1.402 7.298 1.00 77.06 146 GLY A N 1
ATOM 1188 C CA . GLY A 1 146 ? 3.433 1.470 7.357 1.00 77.06 146 GLY A CA 1
ATOM 1189 C C . GLY A 1 146 ? 2.743 0.166 6.948 1.00 77.06 146 GLY A C 1
ATOM 1190 O O . GLY A 1 146 ? 1.707 -0.174 7.515 1.00 77.06 146 GLY A O 1
ATOM 1191 N N . CYS A 1 147 ? 3.331 -0.603 6.025 1.00 83.12 147 CYS A N 1
ATOM 1192 C CA . CYS A 1 147 ? 2.811 -1.925 5.676 1.00 83.12 147 CYS A CA 1
ATOM 1193 C C . CYS A 1 147 ? 2.972 -2.945 6.803 1.00 83.12 147 CYS A C 1
ATOM 1195 O O . CYS A 1 147 ? 2.060 -3.735 7.027 1.00 83.12 147 CYS A O 1
ATOM 1197 N N . ARG A 1 148 ? 4.116 -2.945 7.503 1.00 71.44 148 ARG A N 1
ATOM 1198 C CA . ARG A 1 148 ? 4.393 -3.919 8.570 1.00 71.44 148 ARG A CA 1
ATOM 1199 C C . ARG A 1 148 ? 3.422 -3.736 9.740 1.00 71.44 148 ARG A C 1
ATOM 1201 O O . ARG A 1 148 ? 2.657 -4.651 10.027 1.00 71.44 148 ARG A O 1
ATOM 1208 N N . GLY A 1 149 ? 3.390 -2.546 10.350 1.00 63.69 149 GLY A N 1
ATOM 1209 C CA . GLY A 1 149 ? 2.510 -2.214 11.485 1.00 63.69 149 GLY A CA 1
ATOM 1210 C C . GLY A 1 149 ? 2.436 -3.274 12.610 1.00 63.69 149 GLY A C 1
ATOM 1211 O O . GLY A 1 149 ? 3.172 -4.253 12.627 1.00 63.69 149 GLY A O 1
ATOM 1212 N N . ASP A 1 150 ? 1.494 -3.121 13.547 1.00 55.19 150 ASP A N 1
ATOM 1213 C CA . ASP A 1 150 ? 1.220 -4.116 14.611 1.00 55.19 150 ASP A CA 1
ATOM 1214 C C . ASP A 1 150 ? 0.465 -5.372 14.089 1.00 55.19 150 ASP A C 1
ATOM 1216 O O . ASP A 1 150 ? -0.079 -6.148 14.874 1.00 55.19 150 ASP A O 1
ATOM 1220 N N . LYS A 1 151 ? 0.311 -5.541 12.765 1.00 60.94 151 LYS A N 1
ATOM 1221 C CA . LYS A 1 151 ? -0.747 -6.380 12.163 1.00 60.94 151 LYS A CA 1
ATOM 1222 C C . LYS A 1 151 ? -0.273 -7.353 11.071 1.00 60.94 151 LYS A C 1
ATOM 1224 O O . LYS A 1 151 ? -1.112 -7.857 10.327 1.00 60.94 151 LYS A O 1
ATOM 1229 N N . MET A 1 152 ? 1.025 -7.671 10.994 1.00 60.81 152 MET A N 1
ATOM 1230 C CA . MET A 1 152 ? 1.542 -8.696 10.062 1.00 60.81 152 MET A CA 1
ATOM 1231 C C . MET A 1 152 ? 0.845 -10.062 10.218 1.00 60.81 152 MET A C 1
ATOM 1233 O O . MET A 1 152 ? 0.643 -10.753 9.226 1.00 60.81 152 MET A O 1
ATOM 1237 N N . ASP A 1 153 ? 0.404 -10.407 11.433 1.00 63.19 153 ASP A N 1
ATOM 1238 C CA . ASP A 1 153 ? -0.282 -11.669 11.753 1.00 63.19 153 ASP A CA 1
ATOM 1239 C C . ASP A 1 153 ? -1.810 -11.535 11.873 1.00 63.19 153 ASP A C 1
ATOM 1241 O O . ASP A 1 153 ? -2.464 -12.323 12.566 1.00 63.19 153 ASP A O 1
ATOM 1245 N N . ALA A 1 154 ? -2.409 -10.518 11.245 1.00 72.06 154 ALA A N 1
ATOM 1246 C CA . ALA A 1 154 ? -3.848 -10.312 11.342 1.00 72.06 154 ALA A CA 1
ATOM 1247 C C . ALA A 1 154 ? -4.625 -11.548 10.854 1.00 72.06 154 ALA A C 1
ATOM 1249 O O . ALA A 1 154 ? -4.415 -12.048 9.749 1.00 72.06 154 ALA A O 1
ATOM 1250 N N . LEU A 1 155 ? -5.563 -12.024 11.684 1.00 82.50 155 LEU A N 1
ATOM 1251 C CA . LEU A 1 155 ? -6.455 -13.136 11.333 1.00 82.50 155 LEU A CA 1
ATOM 1252 C C . LEU A 1 155 ? -7.308 -12.817 10.105 1.00 82.50 155 LEU A C 1
ATOM 1254 O O . LEU A 1 155 ? -7.678 -13.732 9.376 1.00 82.50 155 LEU A O 1
ATOM 1258 N N . GLN A 1 156 ? -7.620 -11.536 9.905 1.00 87.62 156 GLN A N 1
ATOM 1259 C CA . GLN A 1 156 ? -8.337 -11.038 8.745 1.00 87.62 156 GLN A CA 1
ATOM 1260 C C . GLN A 1 156 ? -7.683 -9.770 8.215 1.00 87.62 156 GLN A C 1
ATOM 1262 O O . GLN A 1 156 ? -7.208 -8.948 9.003 1.00 87.62 156 GLN A O 1
ATOM 1267 N N . CYS A 1 157 ? -7.686 -9.594 6.898 1.00 89.31 157 CYS A N 1
ATOM 1268 C CA . CYS A 1 157 ? -7.201 -8.376 6.261 1.00 89.31 157 CYS A CA 1
ATOM 1269 C C . CYS A 1 157 ? -7.879 -8.134 4.907 1.00 89.31 157 CYS A C 1
ATOM 1271 O O . CYS A 1 157 ? -8.345 -9.064 4.258 1.00 89.31 157 CYS A O 1
ATOM 1273 N N . ILE A 1 158 ? -7.938 -6.876 4.478 1.00 89.56 158 ILE A N 1
ATOM 1274 C CA . ILE A 1 158 ? -8.449 -6.460 3.169 1.00 89.56 158 ILE A CA 1
ATOM 1275 C C . ILE A 1 158 ? -7.355 -6.707 2.132 1.00 89.56 158 ILE A C 1
ATOM 1277 O O . ILE A 1 158 ? -6.258 -6.172 2.258 1.00 89.56 158 ILE A O 1
ATOM 1281 N N . ILE A 1 159 ? -7.636 -7.502 1.107 1.00 88.25 159 ILE A N 1
ATOM 1282 C CA . ILE A 1 159 ? -6.652 -7.894 0.085 1.00 88.25 159 ILE A CA 1
ATOM 1283 C C . ILE A 1 159 ? -6.517 -6.819 -0.983 1.00 88.25 159 ILE A C 1
ATOM 1285 O O . ILE A 1 159 ? -5.420 -6.551 -1.464 1.00 88.25 159 ILE A O 1
ATOM 1289 N N . GLY A 1 160 ? -7.632 -6.211 -1.366 1.00 88.19 160 GLY A N 1
ATOM 1290 C CA . GLY A 1 160 ? -7.703 -5.270 -2.470 1.00 88.19 160 GLY A CA 1
ATOM 1291 C C . GLY A 1 160 ? -9.132 -4.777 -2.692 1.00 88.19 160 GLY A C 1
ATOM 1292 O O . GLY A 1 160 ? -10.051 -5.120 -1.944 1.00 88.19 160 GLY A O 1
ATOM 1293 N N . MET A 1 161 ? -9.324 -3.991 -3.742 1.00 86.88 161 MET A N 1
ATOM 1294 C CA . MET A 1 161 ? -10.589 -3.425 -4.190 1.00 86.88 161 MET A CA 1
ATOM 1295 C C . MET A 1 161 ? -10.836 -3.719 -5.664 1.00 86.88 161 MET A C 1
ATOM 1297 O O . MET A 1 161 ? -9.967 -3.531 -6.513 1.00 86.88 161 MET A O 1
ATOM 1301 N N . GLY A 1 162 ? -12.083 -4.076 -5.973 1.00 85.62 162 GLY A N 1
ATOM 1302 C CA . GLY A 1 162 ? -12.533 -4.289 -7.344 1.00 85.62 162 GLY A CA 1
ATOM 1303 C C . GLY A 1 162 ? -11.675 -5.313 -8.083 1.00 85.62 162 GLY A C 1
ATOM 1304 O O . GLY A 1 162 ? -11.289 -6.341 -7.527 1.00 85.62 162 GLY A O 1
ATOM 1305 N N . ASP A 1 163 ? -11.361 -5.006 -9.337 1.00 84.31 163 ASP A N 1
ATOM 1306 C CA . ASP A 1 163 ? -10.645 -5.917 -10.227 1.00 84.31 163 ASP A CA 1
ATOM 1307 C C . ASP A 1 163 ? -9.177 -6.137 -9.844 1.00 84.31 163 ASP A C 1
ATOM 1309 O O . ASP A 1 163 ? -8.595 -7.150 -10.236 1.00 84.31 163 ASP A O 1
ATOM 1313 N N . GLU A 1 164 ? -8.593 -5.266 -9.011 1.00 88.69 164 GLU A N 1
ATOM 1314 C CA . GLU A 1 164 ? -7.198 -5.408 -8.582 1.00 88.69 164 GLU A CA 1
ATOM 1315 C C . GLU A 1 164 ? -6.955 -6.709 -7.810 1.00 88.69 164 GLU A C 1
ATOM 1317 O O . GLU A 1 164 ? -5.859 -7.260 -7.839 1.00 88.69 164 GLU A O 1
ATOM 1322 N N . ILE A 1 165 ? -8.000 -7.272 -7.206 1.00 86.38 165 ILE A N 1
ATOM 1323 C CA . ILE A 1 165 ? -7.932 -8.554 -6.510 1.00 86.38 165 ILE A CA 1
ATOM 1324 C C . ILE A 1 165 ? -7.700 -9.714 -7.496 1.00 86.38 165 ILE A C 1
ATOM 1326 O O . ILE A 1 165 ? -6.942 -10.639 -7.210 1.00 86.38 165 ILE A O 1
ATOM 1330 N N . ASN A 1 166 ? -8.309 -9.647 -8.682 1.00 84.69 166 ASN A N 1
ATOM 1331 C CA . ASN A 1 166 ? -8.264 -10.713 -9.687 1.00 84.69 166 ASN A CA 1
ATOM 1332 C C . ASN A 1 166 ? -6.971 -10.696 -10.506 1.00 84.69 166 ASN A C 1
ATOM 1334 O O . ASN A 1 166 ? -6.546 -11.723 -11.038 1.00 84.69 166 ASN A O 1
ATOM 1338 N N . TYR A 1 167 ? -6.337 -9.530 -10.614 1.00 87.44 167 TYR A N 1
ATOM 1339 C CA . TYR A 1 167 ? -5.105 -9.355 -11.376 1.00 87.44 167 TYR A CA 1
ATOM 1340 C C . TYR A 1 167 ? -3.945 -8.941 -10.485 1.00 87.44 167 TYR A C 1
ATOM 1342 O O . TYR A 1 167 ? -3.062 -8.203 -10.917 1.00 87.44 167 TYR A O 1
ATOM 1350 N N . CYS A 1 168 ? -3.910 -9.473 -9.257 1.00 85.44 168 CYS A N 1
ATOM 1351 C CA . CYS A 1 168 ? -2.714 -9.454 -8.422 1.00 85.44 168 CYS A CA 1
ATOM 1352 C C . CYS A 1 168 ? -2.217 -8.026 -8.080 1.00 85.44 168 CYS A C 1
ATOM 1354 O O . CYS A 1 168 ? -1.034 -7.775 -7.837 1.00 85.44 168 CYS A O 1
ATOM 1356 N N . GLY A 1 169 ? -3.147 -7.078 -8.040 1.00 89.56 169 GLY A N 1
ATOM 1357 C CA . GLY A 1 169 ? -2.936 -5.658 -7.797 1.00 89.56 169 GLY A CA 1
ATOM 1358 C C . GLY A 1 169 ? -3.097 -4.771 -9.037 1.00 89.56 169 GLY A C 1
ATOM 1359 O O . GLY A 1 169 ? -3.068 -3.557 -8.885 1.00 89.56 169 GLY A O 1
ATOM 1360 N N . TYR A 1 170 ? -3.274 -5.320 -10.239 1.00 89.19 170 TYR A N 1
ATOM 1361 C CA . TYR A 1 170 ? -3.492 -4.528 -11.459 1.00 89.19 170 TYR A CA 1
ATOM 1362 C C . TYR A 1 170 ? -4.975 -4.376 -11.790 1.00 89.19 170 TYR A C 1
ATOM 1364 O O . TYR A 1 170 ? -5.767 -5.263 -11.500 1.00 89.19 170 TYR A O 1
ATOM 1372 N N . ASN A 1 171 ? -5.385 -3.292 -12.450 1.00 84.56 171 ASN A N 1
ATOM 1373 C CA . ASN A 1 171 ? -6.813 -3.070 -12.709 1.00 84.56 171 ASN A CA 1
ATOM 1374 C C . ASN A 1 171 ? -7.386 -4.047 -13.742 1.00 84.56 171 ASN A C 1
ATOM 1376 O O . ASN A 1 171 ? -8.597 -4.228 -13.832 1.00 84.56 171 ASN A O 1
ATOM 1380 N N . ASN A 1 172 ? -6.531 -4.646 -14.570 1.00 86.12 172 ASN A N 1
ATOM 1381 C CA . ASN A 1 172 ? -6.940 -5.564 -15.619 1.00 86.12 172 ASN A CA 1
ATOM 1382 C C . ASN A 1 172 ? -5.817 -6.538 -15.999 1.00 86.12 172 ASN A C 1
ATOM 1384 O O . ASN A 1 172 ? -4.642 -6.364 -15.666 1.00 86.12 172 ASN A O 1
ATOM 1388 N N . LYS A 1 173 ? -6.200 -7.566 -16.761 1.00 88.12 173 LYS A N 1
ATOM 1389 C CA . LYS A 1 173 ? -5.282 -8.582 -17.281 1.00 88.12 173 LYS A CA 1
ATOM 1390 C C . LYS A 1 173 ? -4.172 -7.992 -18.159 1.00 88.12 173 LYS A C 1
ATOM 1392 O O . LYS A 1 173 ? -3.056 -8.489 -18.113 1.00 88.12 173 LYS A O 1
ATOM 1397 N N . GLU A 1 174 ? -4.460 -6.957 -18.950 1.00 89.00 174 GLU A N 1
ATOM 1398 C CA . GLU A 1 174 ? -3.483 -6.355 -19.868 1.00 89.00 174 GLU A CA 1
ATOM 1399 C C . GLU A 1 174 ? -2.316 -5.709 -19.105 1.00 89.00 174 GLU A C 1
ATOM 1401 O O . GLU A 1 174 ? -1.158 -5.911 -19.462 1.00 89.00 174 GLU A O 1
ATOM 1406 N N . GLU A 1 175 ? -2.608 -4.965 -18.038 1.00 86.69 175 GLU A N 1
ATOM 1407 C CA . GLU A 1 175 ? -1.603 -4.351 -17.160 1.00 86.69 175 GLU A CA 1
ATOM 1408 C C . GLU A 1 175 ? -0.759 -5.407 -16.441 1.00 86.69 175 GLU A C 1
ATOM 1410 O O . GLU A 1 175 ? 0.471 -5.316 -16.458 1.00 86.69 175 GLU A O 1
ATOM 1415 N N . LYS A 1 176 ? -1.398 -6.462 -15.914 1.00 87.56 176 LYS A N 1
ATOM 1416 C CA . LYS A 1 176 ? -0.686 -7.608 -15.329 1.00 87.56 176 LYS A CA 1
ATOM 1417 C C . LYS A 1 176 ? 0.255 -8.263 -16.342 1.00 87.56 176 LYS A C 1
ATOM 1419 O O . LYS A 1 176 ? 1.420 -8.511 -16.046 1.00 87.56 176 LYS A O 1
ATOM 1424 N N . ASP A 1 177 ? -0.242 -8.538 -17.546 1.00 87.56 177 ASP A N 1
ATOM 1425 C CA . ASP A 1 177 ? 0.534 -9.206 -18.589 1.00 87.56 177 ASP A CA 1
ATOM 1426 C C . ASP A 1 177 ? 1.722 -8.339 -19.039 1.00 87.56 177 ASP A C 1
ATOM 1428 O O . ASP A 1 177 ? 2.810 -8.871 -19.258 1.00 87.56 177 ASP A O 1
ATOM 1432 N N . LYS A 1 178 ? 1.556 -7.010 -19.129 1.00 86.56 178 LYS A N 1
ATOM 1433 C CA . LYS A 1 178 ? 2.655 -6.074 -19.426 1.00 86.56 178 LYS A CA 1
ATOM 1434 C C . LYS A 1 178 ? 3.748 -6.126 -18.364 1.00 86.56 178 LYS A C 1
ATOM 1436 O O . LYS A 1 178 ? 4.915 -6.268 -18.728 1.00 86.56 178 LYS A O 1
ATOM 1441 N N . TYR A 1 179 ? 3.377 -6.077 -17.083 1.00 85.12 179 TYR A N 1
ATOM 1442 C CA . TYR A 1 179 ? 4.325 -6.230 -15.978 1.00 85.12 179 TYR A CA 1
ATOM 1443 C C . TYR A 1 179 ? 5.100 -7.549 -16.091 1.00 85.12 179 TYR A C 1
ATOM 1445 O O . TYR A 1 179 ? 6.329 -7.554 -16.138 1.00 85.12 179 TYR A O 1
ATOM 1453 N N . CYS A 1 180 ? 4.392 -8.668 -16.252 1.00 85.00 180 CYS A N 1
ATOM 1454 C CA . CYS A 1 180 ? 5.021 -9.984 -16.335 1.00 85.00 180 CYS A CA 1
ATOM 1455 C C . CYS A 1 180 ? 5.909 -10.164 -17.575 1.00 85.00 180 CYS A C 1
ATOM 1457 O O . CYS A 1 180 ? 6.889 -10.906 -17.540 1.00 85.00 180 CYS A O 1
ATOM 1459 N N . GLN A 1 181 ? 5.605 -9.482 -18.682 1.00 84.69 181 GLN A N 1
ATOM 1460 C CA . GLN A 1 181 ? 6.457 -9.485 -19.872 1.00 84.69 181 GLN A CA 1
ATOM 1461 C C . GLN A 1 181 ? 7.748 -8.689 -19.681 1.00 84.69 181 GLN A C 1
ATOM 1463 O O . GLN A 1 181 ? 8.778 -9.085 -20.229 1.00 84.69 181 GLN A O 1
ATOM 1468 N N . GLN A 1 182 ? 7.689 -7.583 -18.941 1.00 76.88 182 GLN A N 1
ATOM 1469 C CA . GLN A 1 182 ? 8.844 -6.734 -18.648 1.00 76.88 182 GLN A CA 1
ATOM 1470 C C . GLN A 1 182 ? 9.754 -7.371 -17.589 1.00 76.88 182 GLN A C 1
ATOM 1472 O O . GLN A 1 182 ? 10.973 -7.289 -17.704 1.00 76.88 182 GLN A O 1
ATOM 1477 N N . ASN A 1 183 ? 9.167 -8.104 -16.640 1.00 70.12 183 ASN A N 1
ATOM 1478 C CA . ASN A 1 183 ? 9.847 -8.665 -15.474 1.00 70.12 183 ASN A CA 1
ATOM 1479 C C . ASN A 1 183 ? 10.019 -10.192 -15.515 1.00 70.12 183 ASN A C 1
ATOM 1481 O O . ASN A 1 183 ? 10.051 -10.851 -14.482 1.00 70.12 183 ASN A O 1
ATOM 1485 N N . LYS A 1 184 ? 10.201 -10.778 -16.708 1.00 59.81 184 LYS A N 1
ATOM 1486 C CA . LYS A 1 184 ? 10.317 -12.242 -16.914 1.00 59.81 184 LYS A CA 1
ATOM 1487 C C . LYS A 1 184 ? 11.407 -12.947 -16.096 1.00 59.81 184 LYS A C 1
ATOM 1489 O O . LYS A 1 184 ? 11.355 -14.163 -15.957 1.00 59.81 184 LYS A O 1
ATOM 1494 N N . ALA A 1 185 ? 12.415 -12.215 -15.625 1.00 58.69 185 ALA A N 1
ATOM 1495 C CA . ALA A 1 185 ? 13.495 -12.758 -14.802 1.00 58.69 185 ALA A CA 1
ATOM 1496 C C . ALA A 1 185 ? 13.149 -12.816 -13.300 1.00 58.69 185 ALA A C 1
ATOM 1498 O O . ALA A 1 185 ? 13.889 -13.432 -12.537 1.00 58.69 185 ALA A O 1
ATOM 1499 N N . ILE A 1 186 ? 12.054 -12.178 -12.873 1.00 62.41 186 ILE A N 1
ATOM 1500 C CA . ILE A 1 186 ? 11.621 -12.120 -11.477 1.00 62.41 186 ILE A CA 1
ATOM 1501 C C . ILE A 1 186 ? 10.724 -13.325 -11.180 1.00 62.41 186 ILE A C 1
ATOM 1503 O O . ILE A 1 186 ? 9.736 -13.573 -11.871 1.00 62.41 186 ILE A O 1
ATOM 1507 N N . THR A 1 187 ? 11.044 -14.060 -10.116 1.00 67.06 187 THR A N 1
ATOM 1508 C CA . THR A 1 187 ? 10.151 -15.062 -9.525 1.00 67.06 187 THR A CA 1
ATOM 1509 C C . THR A 1 187 ? 9.064 -14.356 -8.711 1.00 67.06 187 THR A C 1
ATOM 1511 O O . THR A 1 187 ? 9.145 -14.294 -7.486 1.00 67.06 187 THR A O 1
ATOM 1514 N N . ASP A 1 188 ? 8.080 -13.771 -9.397 1.00 76.44 188 ASP A N 1
ATOM 1515 C CA . ASP A 1 188 ? 6.856 -13.241 -8.784 1.00 76.44 188 ASP A CA 1
ATOM 1516 C C . ASP A 1 188 ? 5.704 -14.226 -9.025 1.00 76.44 188 ASP A C 1
ATOM 1518 O O . ASP A 1 188 ? 5.348 -14.514 -10.174 1.00 76.44 188 ASP A O 1
ATOM 1522 N N . ASP A 1 189 ? 5.087 -14.715 -7.945 1.00 79.56 189 ASP A N 1
ATOM 1523 C CA . ASP A 1 189 ? 3.908 -15.591 -7.984 1.00 79.56 189 ASP A CA 1
ATOM 1524 C C . ASP A 1 189 ? 2.780 -15.007 -8.847 1.00 79.56 189 ASP A C 1
ATOM 1526 O O . ASP A 1 189 ? 2.033 -15.753 -9.484 1.00 79.56 189 ASP A O 1
ATOM 1530 N N . CYS A 1 190 ? 2.696 -13.676 -8.927 1.00 82.69 190 CYS A N 1
ATOM 1531 C CA . CYS A 1 190 ? 1.789 -12.920 -9.787 1.00 82.69 190 CYS A CA 1
ATOM 1532 C C . CYS A 1 190 ? 1.843 -13.325 -11.267 1.00 82.69 190 CYS A C 1
ATOM 1534 O O . CYS A 1 190 ? 0.827 -13.327 -11.976 1.00 82.69 190 CYS A O 1
ATOM 1536 N N . CYS A 1 191 ? 3.051 -13.655 -11.723 1.00 84.81 191 CYS A N 1
ATOM 1537 C CA . CYS A 1 191 ? 3.378 -13.979 -13.103 1.00 84.81 191 CYS A CA 1
ATOM 1538 C C . CYS A 1 191 ? 3.412 -15.483 -13.374 1.00 84.81 191 CYS A C 1
ATOM 1540 O O . CYS A 1 191 ? 3.675 -15.894 -14.504 1.00 84.81 191 CYS A O 1
ATOM 1542 N N . SER A 1 192 ? 3.109 -16.307 -12.369 1.00 80.56 192 SER A N 1
ATOM 1543 C CA . SER A 1 192 ? 2.962 -17.745 -12.560 1.00 80.56 192 SER A CA 1
ATOM 1544 C C . SER A 1 192 ? 1.715 -18.071 -13.392 1.00 80.56 192 SER A C 1
ATOM 1546 O O . SER A 1 192 ? 0.654 -17.458 -13.240 1.00 80.56 192 SER A O 1
ATOM 1548 N N . GLU A 1 193 ? 1.809 -19.094 -14.248 1.00 67.31 193 GLU A N 1
ATOM 1549 C CA . GLU A 1 193 ? 0.660 -19.621 -15.009 1.00 67.31 193 GLU A CA 1
ATOM 1550 C C . GLU A 1 193 ? -0.447 -20.180 -14.095 1.00 67.31 193 GLU A C 1
ATOM 1552 O O . GLU A 1 193 ? -1.591 -20.352 -14.517 1.00 67.31 193 GLU A O 1
ATOM 1557 N N . HIS A 1 194 ? -0.111 -20.438 -12.829 1.00 63.31 194 HIS A N 1
ATOM 1558 C CA . HIS A 1 194 ? -0.997 -20.984 -11.808 1.00 63.31 194 HIS A CA 1
ATOM 1559 C C . HIS A 1 194 ? -1.510 -19.941 -10.809 1.00 63.31 194 HIS A C 1
ATOM 1561 O O . HIS A 1 194 ? -2.156 -20.334 -9.836 1.00 63.31 194 HIS A O 1
ATOM 1567 N N . TYR A 1 195 ? -1.281 -18.639 -11.029 1.00 66.06 195 TYR A N 1
ATOM 1568 C CA . TYR A 1 195 ? -1.883 -17.605 -10.189 1.00 66.06 195 TYR A CA 1
ATOM 1569 C C . TYR A 1 195 ? -3.410 -17.669 -10.318 1.00 66.06 195 TYR A C 1
ATOM 1571 O O . TYR A 1 195 ? -3.997 -17.201 -11.294 1.00 66.06 195 TYR A O 1
ATOM 1579 N N . ASN A 1 196 ? -4.050 -18.300 -9.337 1.00 56.44 196 ASN A N 1
ATOM 1580 C CA . ASN A 1 196 ? -5.472 -18.623 -9.356 1.00 56.44 196 ASN A CA 1
ATOM 1581 C C . ASN A 1 196 ? -6.142 -18.107 -8.079 1.00 56.44 196 ASN A C 1
ATOM 1583 O O . ASN A 1 196 ? -6.886 -18.827 -7.413 1.00 56.44 196 ASN A O 1
ATOM 1587 N N . TYR A 1 197 ? -5.840 -16.856 -7.714 1.00 60.81 197 TYR A N 1
ATOM 1588 C CA . TYR A 1 197 ? -6.586 -16.169 -6.671 1.00 60.81 197 TYR A CA 1
ATOM 1589 C C . TYR A 1 197 ? -7.952 -15.768 -7.233 1.00 60.81 197 TYR A C 1
ATOM 1591 O O . TYR A 1 197 ? -8.107 -14.730 -7.871 1.00 60.81 197 TYR A O 1
ATOM 1599 N N . LYS A 1 198 ? -8.942 -16.645 -7.055 1.00 53.94 198 LYS A N 1
ATOM 1600 C CA . LYS A 1 198 ? -10.349 -16.312 -7.270 1.00 53.94 198 LYS A CA 1
ATOM 1601 C C . LYS A 1 198 ? -10.885 -15.772 -5.957 1.00 53.94 198 LYS A C 1
ATOM 1603 O O . LYS A 1 198 ? -11.138 -16.535 -5.030 1.00 53.94 198 LYS A O 1
ATOM 1608 N N . ALA A 1 199 ? -10.975 -14.456 -5.862 1.00 53.47 199 ALA A N 1
ATOM 1609 C CA . ALA A 1 199 ? -11.609 -13.828 -4.723 1.00 53.47 199 ALA A CA 1
ATOM 1610 C C . ALA A 1 199 ? -13.120 -14.007 -4.813 1.00 53.47 199 ALA A C 1
ATOM 1612 O O . ALA A 1 199 ? -13.772 -13.364 -5.632 1.00 53.47 199 ALA A O 1
ATOM 1613 N N . ASP A 1 200 ? -13.668 -14.847 -3.944 1.00 57.72 200 ASP A N 1
ATOM 1614 C CA . ASP A 1 200 ? -15.098 -14.804 -3.634 1.00 57.72 200 ASP A CA 1
ATOM 1615 C C . ASP A 1 200 ? -15.411 -13.651 -2.651 1.00 57.72 200 ASP A C 1
ATOM 1617 O O . ASP A 1 200 ? -16.567 -13.257 -2.502 1.00 57.72 200 ASP A O 1
ATOM 1621 N N . ASP A 1 201 ? -14.379 -13.084 -2.004 1.00 76.81 201 ASP A N 1
ATOM 1622 C CA . ASP A 1 201 ? -14.451 -11.961 -1.062 1.00 76.81 201 ASP A CA 1
ATOM 1623 C C . ASP A 1 201 ? -13.144 -11.132 -1.086 1.00 76.81 201 ASP A C 1
ATOM 1625 O O . ASP A 1 201 ? -12.070 -11.633 -1.422 1.00 76.81 201 ASP A O 1
ATOM 1629 N N . TYR A 1 202 ? -13.222 -9.852 -0.719 1.00 84.56 202 TYR A N 1
ATOM 1630 C CA . TYR A 1 202 ? -12.080 -8.942 -0.590 1.00 84.56 202 TYR A CA 1
ATOM 1631 C C . TYR A 1 202 ? -11.380 -9.034 0.772 1.00 84.56 202 TYR A C 1
ATOM 1633 O O . TYR A 1 202 ? -10.331 -8.410 0.968 1.00 84.56 202 TYR A O 1
ATOM 1641 N N . ILE A 1 203 ? -11.952 -9.787 1.714 1.00 87.19 203 ILE A N 1
ATOM 1642 C CA . ILE A 1 203 ? -11.377 -10.055 3.031 1.00 87.19 203 ILE A CA 1
ATOM 1643 C C . ILE A 1 203 ? -10.691 -11.423 3.020 1.00 87.19 203 ILE A C 1
ATOM 1645 O O . ILE A 1 203 ? -11.328 -12.470 2.930 1.00 87.19 203 ILE A O 1
ATOM 1649 N N . TYR A 1 204 ? -9.375 -11.424 3.205 1.00 84.19 204 TYR A N 1
ATOM 1650 C CA . 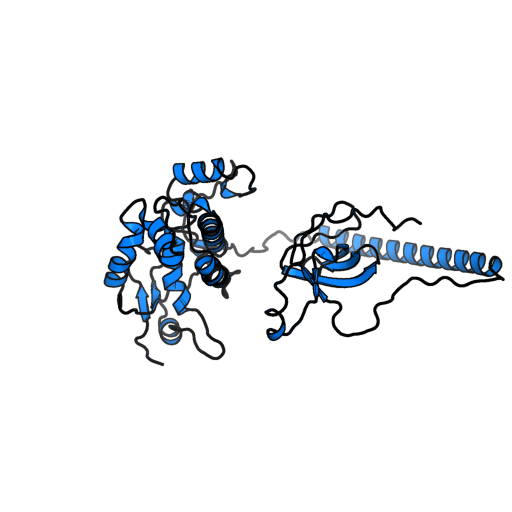TYR A 1 204 ? -8.640 -12.627 3.565 1.00 84.19 204 TYR A CA 1
ATOM 1651 C C . TYR A 1 204 ? -8.969 -13.009 5.004 1.00 84.19 204 TYR A C 1
ATOM 1653 O O . TYR A 1 204 ? -8.963 -12.148 5.883 1.00 84.19 204 TYR A O 1
ATOM 1661 N N . SER A 1 205 ? -9.184 -14.298 5.259 1.00 83.06 205 SER A N 1
ATOM 1662 C CA . SER A 1 205 ? -9.292 -14.856 6.606 1.00 83.06 205 SER A CA 1
ATOM 1663 C C . SER A 1 205 ? -8.357 -16.054 6.736 1.00 83.06 205 SER A C 1
ATOM 1665 O O . SER A 1 205 ? -8.459 -17.012 5.975 1.00 83.06 205 SER A O 1
ATOM 1667 N N . LYS A 1 206 ? -7.454 -16.026 7.717 1.00 76.06 206 LYS A N 1
ATOM 1668 C CA . LYS A 1 206 ? -6.630 -17.185 8.062 1.00 76.06 206 LYS A CA 1
ATOM 1669 C C . LYS A 1 206 ? -7.538 -18.207 8.741 1.00 76.06 206 LYS A C 1
ATOM 1671 O O . LYS A 1 206 ? -8.010 -17.958 9.852 1.00 76.06 206 LYS A O 1
ATOM 1676 N N . GLU A 1 207 ? -7.805 -19.340 8.090 1.00 68.44 207 GLU A N 1
ATOM 1677 C CA . GLU A 1 207 ? -8.540 -20.426 8.739 1.00 68.44 207 GLU A CA 1
ATOM 1678 C C . GLU A 1 207 ? -7.823 -20.795 10.045 1.00 68.44 207 GLU A C 1
ATOM 1680 O O . GLU A 1 207 ? -6.624 -21.093 10.059 1.00 68.44 207 GLU A O 1
ATOM 1685 N N . LYS A 1 208 ? -8.546 -20.759 11.172 1.00 47.72 208 LYS A N 1
ATOM 1686 C CA . LYS A 1 208 ? -8.068 -21.428 12.382 1.00 47.72 208 LYS A CA 1
ATOM 1687 C C . LYS A 1 208 ? -7.966 -22.896 12.011 1.00 47.72 208 LYS A C 1
ATOM 1689 O O . LYS A 1 208 ? -8.991 -23.530 11.774 1.00 47.72 208 LYS A O 1
ATOM 1694 N N . SER A 1 209 ? -6.755 -23.433 11.979 1.00 41.00 209 SER A N 1
ATOM 1695 C CA . SER A 1 209 ? -6.546 -24.870 11.938 1.00 41.00 209 SER A CA 1
ATOM 1696 C C . SER A 1 209 ? -7.220 -25.484 13.167 1.00 41.00 209 SER A C 1
ATOM 1698 O O . SER A 1 209 ? -6.651 -25.576 14.252 1.00 41.00 209 SER A O 1
ATOM 1700 N N . ASN A 1 210 ? -8.478 -25.895 13.015 1.00 38.50 210 ASN A N 1
ATOM 1701 C CA . ASN A 1 210 ? -9.078 -26.864 13.905 1.00 38.50 210 ASN A CA 1
ATOM 1702 C C . ASN A 1 210 ? -8.280 -28.144 13.690 1.00 38.50 210 ASN A C 1
ATOM 1704 O O . ASN A 1 210 ? -8.476 -28.864 12.714 1.00 38.50 210 ASN A O 1
ATOM 1708 N N . SER A 1 211 ? -7.364 -28.425 14.608 1.00 39.06 211 SER A N 1
ATOM 1709 C CA . SER A 1 211 ? -6.744 -29.731 14.773 1.00 39.06 211 SER A CA 1
ATOM 1710 C C . SER A 1 211 ? -7.804 -30.748 15.218 1.00 39.06 211 SER A C 1
ATOM 1712 O O . SER A 1 211 ? -7.812 -31.238 16.338 1.00 39.06 211 SER A O 1
ATOM 1714 N N . HIS A 1 212 ? -8.737 -31.076 14.329 1.00 40.41 212 HIS A N 1
ATOM 1715 C CA . HIS A 1 212 ? -9.558 -32.281 14.399 1.00 40.41 212 HIS A CA 1
ATOM 1716 C C . HIS A 1 212 ? -9.041 -33.268 13.348 1.00 40.41 212 HIS A C 1
ATOM 1718 O O . HIS A 1 212 ? -9.738 -33.665 12.422 1.00 40.41 212 HIS A O 1
ATOM 1724 N N . GLY A 1 213 ? -7.767 -33.641 13.487 1.00 35.75 213 GLY A N 1
ATOM 1725 C CA . GLY A 1 213 ? -7.160 -34.758 12.774 1.00 35.75 213 GLY A CA 1
ATOM 1726 C C . GLY A 1 213 ? -7.056 -35.948 13.720 1.00 35.75 213 GLY A C 1
ATOM 1727 O O . GLY A 1 213 ? -6.306 -35.898 14.689 1.00 35.75 213 GLY A O 1
ATOM 1728 N N . HIS A 1 214 ? -7.854 -36.979 13.456 1.00 40.12 214 HIS A N 1
ATOM 1729 C CA . HIS A 1 214 ? -7.896 -38.288 14.111 1.00 40.12 214 HIS A CA 1
ATOM 1730 C C . HIS A 1 214 ? -6.625 -38.685 14.896 1.00 40.12 214 HIS A C 1
ATOM 1732 O O . HIS A 1 214 ? -5.582 -39.010 14.327 1.00 40.12 214 HIS A O 1
ATOM 1738 N N . SER A 1 215 ? -6.756 -38.762 16.223 1.00 39.81 215 SER A N 1
ATOM 1739 C CA . SER A 1 215 ? -5.805 -39.445 17.102 1.00 39.81 215 SER A CA 1
ATOM 1740 C C . SER A 1 215 ? -5.813 -40.943 16.790 1.00 39.81 215 SER A C 1
ATOM 1742 O O . SER A 1 215 ? -6.649 -41.694 17.290 1.00 39.81 215 SER A O 1
ATOM 1744 N N . SER A 1 216 ? -4.878 -41.393 15.957 1.00 49.38 216 SER A N 1
ATOM 1745 C CA . SER A 1 216 ? -4.357 -42.752 16.071 1.00 49.38 216 SER A CA 1
ATOM 1746 C C . SER A 1 216 ? -3.067 -42.643 16.879 1.00 49.38 216 SER A C 1
ATOM 1748 O O . SER A 1 216 ? -2.105 -42.021 16.449 1.00 49.38 216 SER A O 1
ATOM 1750 N N . LYS A 1 217 ? -3.035 -43.191 18.099 1.00 51.94 217 LYS A N 1
ATOM 1751 C CA . LYS A 1 217 ? -1.855 -43.132 18.989 1.00 51.94 217 LYS A CA 1
ATOM 1752 C C . LYS A 1 217 ? -0.679 -44.015 18.529 1.00 51.94 217 LYS A C 1
ATOM 1754 O O . LYS A 1 217 ? 0.275 -44.210 19.274 1.00 51.94 217 LYS A O 1
ATOM 1759 N N . LEU A 1 218 ? -0.738 -44.566 17.318 1.00 52.66 218 LEU A N 1
ATOM 1760 C CA . LEU A 1 218 ? 0.230 -45.531 16.798 1.00 52.66 218 LEU A CA 1
ATOM 1761 C C . LEU A 1 218 ? 1.519 -44.894 16.222 1.00 52.66 218 LEU A C 1
ATOM 1763 O O . LEU A 1 218 ? 2.597 -45.409 16.522 1.00 52.66 218 LEU A O 1
ATOM 1767 N N . PRO A 1 219 ? 1.485 -43.763 15.482 1.00 57.00 219 PRO A N 1
ATOM 1768 C CA . PRO A 1 219 ? 2.699 -43.146 14.943 1.00 57.00 219 PRO A CA 1
ATOM 1769 C C . PRO A 1 219 ? 3.534 -42.454 16.027 1.00 57.00 219 PRO A C 1
ATOM 1771 O O . PRO A 1 219 ? 4.755 -42.407 15.929 1.00 57.00 219 PRO A O 1
ATOM 1774 N N . THR A 1 220 ? 2.899 -41.944 17.090 1.00 61.69 220 THR A N 1
ATOM 1775 C CA . THR A 1 220 ? 3.586 -41.209 18.164 1.00 61.69 220 THR A CA 1
ATOM 1776 C C . THR A 1 220 ? 4.484 -42.126 18.993 1.00 61.69 220 THR A C 1
ATOM 1778 O O . THR A 1 220 ? 5.593 -41.741 19.345 1.00 61.69 220 THR A O 1
ATOM 1781 N N . VAL A 1 221 ? 4.044 -43.360 19.265 1.00 69.75 221 VAL A N 1
ATOM 1782 C CA . VAL A 1 221 ? 4.855 -44.352 19.993 1.00 69.75 221 VAL A CA 1
ATOM 1783 C C . VAL A 1 221 ? 6.044 -44.801 19.146 1.00 69.75 221 VAL A C 1
ATOM 1785 O O . VAL A 1 221 ? 7.158 -44.872 19.657 1.00 69.75 221 VAL A O 1
ATOM 1788 N N . LEU A 1 222 ? 5.839 -45.029 17.844 1.00 71.06 222 LEU A N 1
ATOM 1789 C CA . LEU A 1 222 ? 6.930 -45.357 16.923 1.00 71.06 222 LEU A CA 1
ATOM 1790 C C . LEU A 1 222 ? 7.950 -44.216 16.829 1.00 71.06 222 LEU A C 1
ATOM 1792 O O . LEU A 1 222 ? 9.144 -44.474 16.930 1.00 71.06 222 LEU A O 1
ATOM 1796 N N . PHE A 1 223 ? 7.499 -42.961 16.743 1.00 75.25 223 PHE A N 1
ATOM 1797 C CA . PHE A 1 223 ? 8.389 -41.800 16.708 1.00 75.25 223 PHE A CA 1
ATOM 1798 C C . PHE A 1 223 ? 9.225 -41.674 17.992 1.00 75.25 223 PHE A C 1
ATOM 1800 O O . PHE A 1 223 ? 10.446 -41.535 17.933 1.00 75.25 223 PHE A O 1
ATOM 1807 N N . VAL A 1 224 ? 8.601 -41.829 19.165 1.00 81.38 224 VAL A N 1
ATOM 1808 C CA . VAL A 1 224 ? 9.308 -41.797 20.458 1.00 81.38 224 VAL A CA 1
ATOM 1809 C C . VAL A 1 224 ? 10.324 -42.940 20.562 1.00 81.38 224 VAL A C 1
ATOM 1811 O O . VAL A 1 224 ? 11.458 -42.711 20.978 1.00 81.38 224 VAL A O 1
ATOM 1814 N N . LEU A 1 225 ? 9.973 -44.152 20.121 1.00 81.38 225 LEU A N 1
ATOM 1815 C CA . LEU A 1 225 ? 10.907 -45.281 20.096 1.00 81.38 225 LEU A CA 1
ATOM 1816 C C . LEU A 1 225 ? 12.076 -45.043 19.128 1.00 81.38 225 LEU A C 1
ATOM 1818 O O . LEU A 1 225 ? 13.211 -45.378 19.465 1.00 81.38 225 LEU A O 1
ATOM 1822 N N . THR A 1 226 ? 11.841 -44.409 17.972 1.00 79.44 226 THR A N 1
ATOM 1823 C CA . THR A 1 226 ? 12.923 -44.042 17.043 1.00 79.44 226 THR A CA 1
ATOM 1824 C C . THR A 1 226 ? 13.843 -42.960 17.605 1.00 79.44 226 THR A C 1
ATOM 1826 O O . THR A 1 226 ? 15.052 -43.048 17.405 1.00 79.44 226 THR A O 1
ATOM 1829 N N . LEU A 1 227 ? 13.314 -41.993 18.364 1.00 85.75 227 LEU A N 1
ATOM 1830 C CA . LEU A 1 227 ? 14.119 -40.969 19.037 1.00 85.75 227 LEU A CA 1
ATOM 1831 C C . LEU A 1 227 ? 14.972 -41.556 20.166 1.00 85.75 227 LEU A C 1
ATOM 1833 O O . LEU A 1 227 ? 16.129 -41.183 20.333 1.00 85.75 227 LEU A O 1
ATOM 1837 N N . ILE A 1 228 ? 14.431 -42.512 20.924 1.00 89.44 228 ILE A N 1
ATOM 1838 C CA . ILE A 1 228 ? 15.19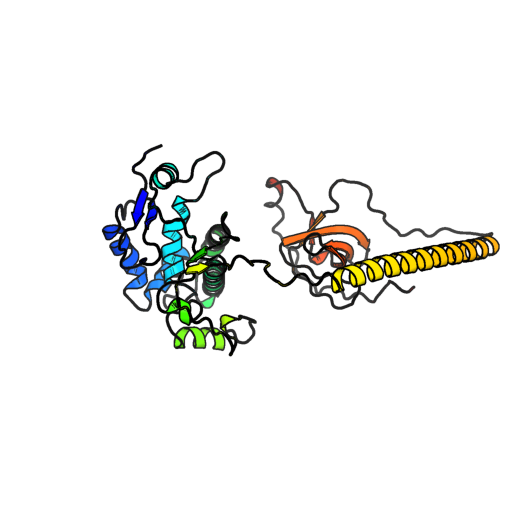9 -43.210 21.962 1.00 89.44 228 ILE A CA 1
ATOM 1839 C C . ILE A 1 228 ? 16.296 -44.062 21.314 1.00 89.44 228 ILE A C 1
ATOM 1841 O O . ILE A 1 228 ? 17.445 -44.019 21.750 1.00 89.44 228 ILE A O 1
ATOM 1845 N N . ALA A 1 229 ? 15.979 -44.796 20.244 1.00 89.06 229 ALA A N 1
ATOM 1846 C CA . ALA A 1 229 ? 16.966 -45.589 19.519 1.00 89.06 229 ALA A CA 1
ATOM 1847 C C . ALA A 1 229 ? 18.069 -44.711 18.902 1.00 89.06 229 ALA A C 1
ATOM 1849 O O . ALA A 1 229 ? 19.247 -45.054 19.009 1.00 89.06 229 ALA A O 1
ATOM 1850 N N . SER A 1 230 ? 17.725 -43.557 18.318 1.00 85.88 230 SER A N 1
ATOM 1851 C CA . SER A 1 230 ? 18.708 -42.628 17.748 1.00 85.88 230 SER A CA 1
ATOM 1852 C C . SER A 1 230 ? 19.585 -41.984 18.824 1.00 85.88 230 SER A C 1
ATOM 1854 O O . SER A 1 230 ? 20.796 -41.874 18.625 1.00 85.88 230 SER A O 1
ATOM 1856 N N . ALA A 1 231 ? 19.023 -41.649 19.991 1.00 90.31 231 ALA A N 1
ATOM 1857 C CA . ALA A 1 231 ? 19.772 -41.167 21.150 1.00 90.31 231 ALA A CA 1
ATOM 1858 C C . ALA A 1 231 ? 20.749 -42.232 21.679 1.00 90.31 231 ALA A C 1
ATOM 1860 O O . ALA A 1 231 ? 21.912 -41.941 21.946 1.00 90.31 231 ALA A O 1
ATOM 1861 N N . VAL A 1 232 ? 20.323 -43.495 21.767 1.00 93.06 232 VAL A N 1
ATOM 1862 C CA . VAL A 1 232 ? 21.202 -44.599 22.187 1.00 93.06 232 VAL A CA 1
ATOM 1863 C C . VAL A 1 232 ? 22.326 -44.811 21.174 1.00 93.06 232 VAL A C 1
ATOM 1865 O O . VAL A 1 232 ? 23.486 -44.918 21.567 1.00 93.06 232 VAL A O 1
ATOM 1868 N N . VAL A 1 233 ? 22.025 -44.817 19.873 1.00 92.69 233 VAL A N 1
ATOM 1869 C CA . VAL A 1 233 ? 23.044 -44.966 18.821 1.00 92.69 233 VAL A CA 1
ATOM 1870 C C . VAL A 1 233 ? 24.021 -43.791 18.827 1.00 92.69 233 VAL A C 1
ATOM 1872 O O . VAL A 1 233 ? 25.226 -44.012 18.748 1.00 92.69 233 VAL A O 1
ATOM 1875 N N . THR A 1 234 ? 23.549 -42.552 18.979 1.00 84.81 234 THR A N 1
ATOM 1876 C CA . THR A 1 234 ? 24.430 -41.374 19.070 1.00 84.81 234 THR A CA 1
ATOM 1877 C C . THR A 1 234 ? 25.294 -41.399 20.326 1.00 84.81 234 THR A C 1
ATOM 1879 O O . THR A 1 234 ? 26.483 -41.106 20.224 1.00 84.81 234 THR A O 1
ATOM 1882 N N . ILE A 1 235 ? 24.769 -41.832 21.477 1.00 90.88 235 ILE A N 1
ATOM 1883 C CA . ILE A 1 235 ? 25.557 -42.025 22.704 1.00 90.88 235 ILE A CA 1
ATOM 1884 C C . ILE A 1 235 ? 26.601 -43.131 22.512 1.00 90.88 235 ILE A C 1
ATOM 1886 O O . ILE A 1 235 ? 27.763 -42.936 22.864 1.00 90.88 235 ILE A O 1
ATOM 1890 N N . LEU A 1 236 ? 26.240 -44.267 21.907 1.00 89.62 236 LEU A N 1
ATOM 1891 C CA . LEU A 1 236 ? 27.176 -45.361 21.630 1.00 89.62 236 LEU A CA 1
ATOM 1892 C C . LEU A 1 236 ? 28.269 -44.938 20.640 1.00 89.62 236 LEU A C 1
ATOM 1894 O O . LEU A 1 236 ? 29.445 -45.214 20.874 1.00 89.62 236 LEU A O 1
ATOM 1898 N N . LEU A 1 237 ? 27.913 -44.213 19.577 1.00 87.75 237 LEU A N 1
ATOM 1899 C CA . LEU A 1 237 ? 28.869 -43.636 18.630 1.00 87.75 237 LEU A CA 1
ATOM 1900 C C . LEU A 1 237 ? 29.753 -42.583 19.302 1.00 87.75 237 LEU A C 1
ATOM 1902 O O . LEU A 1 237 ? 30.956 -42.552 19.049 1.00 87.75 237 LEU A O 1
ATOM 1906 N N . TYR A 1 238 ? 29.202 -41.752 20.186 1.00 86.44 238 TYR A N 1
ATOM 1907 C CA . TYR A 1 238 ? 29.960 -40.779 20.966 1.00 86.44 238 TYR A CA 1
ATOM 1908 C C . TYR A 1 238 ? 30.951 -41.469 21.911 1.00 86.44 238 TYR A C 1
ATOM 1910 O O . TYR A 1 238 ? 32.129 -41.118 21.921 1.00 86.44 238 TYR A O 1
ATOM 1918 N N . MET A 1 239 ? 30.524 -42.506 22.638 1.00 85.50 239 MET A N 1
ATOM 1919 C CA . MET A 1 239 ? 31.390 -43.319 23.498 1.00 85.50 239 MET A CA 1
ATOM 1920 C C . MET A 1 239 ? 32.470 -44.050 22.694 1.00 85.50 239 MET A C 1
ATOM 1922 O O . MET A 1 239 ? 33.629 -44.095 23.110 1.00 85.50 239 MET A O 1
ATOM 1926 N N . TYR A 1 240 ? 32.126 -44.576 21.517 1.00 85.25 240 TYR A N 1
ATOM 1927 C CA . TYR A 1 240 ? 33.078 -45.198 20.602 1.00 85.25 240 TYR A CA 1
ATOM 1928 C C . TYR A 1 240 ? 34.106 -44.182 20.079 1.00 85.25 240 TYR A C 1
ATOM 1930 O O . TYR A 1 240 ? 35.310 -44.445 20.123 1.00 85.25 240 TYR A O 1
ATOM 1938 N N . ARG A 1 241 ? 33.665 -42.983 19.668 1.00 77.56 241 ARG A N 1
ATOM 1939 C CA . ARG A 1 241 ? 34.545 -41.874 19.255 1.00 77.56 241 ARG A CA 1
ATOM 1940 C C . ARG A 1 241 ? 35.436 -41.407 20.404 1.00 77.56 241 ARG A C 1
ATOM 1942 O O . ARG A 1 241 ? 36.621 -41.194 20.179 1.00 77.56 241 ARG A O 1
ATOM 1949 N N . GLN A 1 242 ? 34.914 -41.317 21.627 1.00 76.31 242 GLN A N 1
ATOM 1950 C CA . GLN A 1 242 ? 35.685 -41.001 22.836 1.00 76.31 242 GLN A CA 1
ATOM 1951 C C . GLN A 1 242 ? 36.758 -42.064 23.116 1.00 76.31 242 GLN A C 1
ATOM 1953 O O . GLN A 1 242 ? 37.914 -41.726 23.376 1.00 76.31 242 GLN A O 1
ATOM 1958 N N . LYS A 1 2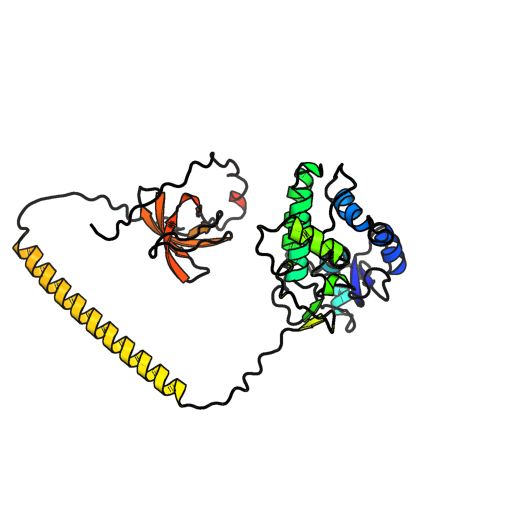43 ? 36.421 -43.354 22.991 1.00 76.19 243 LYS A N 1
ATOM 1959 C CA . LYS A 1 243 ? 37.378 -44.456 23.171 1.00 76.19 243 LYS A CA 1
ATOM 1960 C C . LYS A 1 243 ? 38.478 -44.428 22.106 1.00 76.19 243 LYS A C 1
ATOM 1962 O O . LYS A 1 243 ? 39.655 -44.477 22.458 1.00 76.19 243 LYS A O 1
ATOM 1967 N N . LYS A 1 244 ? 38.109 -44.241 20.834 1.00 75.12 244 LYS A N 1
ATOM 1968 C CA . LYS A 1 244 ? 39.056 -44.101 19.715 1.00 75.12 244 LYS A CA 1
ATOM 1969 C C . LYS A 1 244 ? 39.933 -42.851 19.863 1.00 75.12 244 LYS A C 1
ATOM 1971 O O . LYS A 1 244 ? 41.130 -42.912 19.605 1.00 75.12 244 LYS A O 1
ATOM 1976 N N . LYS A 1 245 ? 39.376 -41.735 20.356 1.00 70.75 245 LYS A N 1
ATOM 1977 C CA . LYS A 1 245 ? 40.125 -40.507 20.674 1.00 70.75 245 LYS A CA 1
ATOM 1978 C C . LYS A 1 245 ? 41.142 -40.749 21.790 1.00 70.75 245 LYS A C 1
ATOM 1980 O O . LYS A 1 245 ? 42.259 -40.266 21.673 1.00 70.75 245 LYS A O 1
ATOM 1985 N N . LYS A 1 246 ? 40.804 -41.534 22.823 1.00 68.75 246 LYS A N 1
ATOM 1986 C CA . LYS A 1 246 ? 41.715 -41.897 23.928 1.00 68.75 246 LYS A CA 1
ATOM 1987 C C . LYS A 1 246 ? 42.820 -42.869 23.492 1.00 68.75 246 LYS A C 1
ATOM 1989 O O . LYS A 1 246 ? 43.952 -42.733 23.947 1.00 68.75 246 LYS A O 1
ATOM 1994 N N . GLU A 1 247 ? 42.520 -43.808 22.592 1.00 73.38 247 GLU A N 1
ATOM 1995 C CA . GLU A 1 247 ? 43.527 -44.671 21.951 1.00 73.38 247 GLU A CA 1
ATOM 1996 C C . GLU A 1 247 ? 44.466 -43.873 21.042 1.00 73.38 247 GLU A C 1
ATOM 1998 O O . GLU A 1 247 ? 45.680 -44.030 21.141 1.00 73.38 247 GLU A O 1
ATOM 2003 N N . ASN A 1 248 ? 43.931 -42.957 20.230 1.00 63.28 248 ASN A N 1
ATOM 2004 C CA . ASN A 1 248 ? 44.743 -42.050 19.421 1.00 63.28 248 ASN A CA 1
ATOM 2005 C C . ASN A 1 248 ? 45.579 -41.106 20.299 1.00 63.28 248 ASN A C 1
ATOM 2007 O O . ASN A 1 248 ? 46.747 -40.910 20.001 1.00 63.28 248 ASN A O 1
ATOM 2011 N N . TYR A 1 249 ? 45.050 -40.601 21.421 1.00 52.00 249 TYR A N 1
ATOM 2012 C CA . TYR A 1 249 ? 45.819 -39.797 22.384 1.00 52.00 249 TYR A CA 1
ATOM 2013 C C . TYR A 1 249 ? 46.959 -40.586 23.040 1.00 52.00 249 TYR A C 1
ATOM 2015 O O . TYR A 1 249 ? 48.028 -40.027 23.265 1.00 52.00 249 TYR A O 1
ATOM 2023 N N . ARG A 1 250 ? 46.763 -41.880 23.342 1.00 58.28 250 ARG A N 1
ATOM 2024 C CA . ARG A 1 250 ? 47.848 -42.748 23.841 1.00 58.28 250 ARG A CA 1
ATOM 2025 C C . ARG A 1 250 ? 48.918 -42.968 22.771 1.00 58.28 250 ARG A C 1
ATOM 2027 O O . ARG A 1 250 ? 50.090 -42.813 23.082 1.00 58.28 250 ARG A O 1
ATOM 2034 N N . LYS A 1 251 ? 48.515 -43.216 21.520 1.00 61.22 251 LYS A N 1
ATOM 2035 C CA . LYS A 1 251 ? 49.437 -43.380 20.382 1.00 61.22 251 LYS A CA 1
ATOM 2036 C C . LYS A 1 251 ? 50.184 -42.089 20.015 1.00 61.22 251 LYS A C 1
ATOM 2038 O O . LYS A 1 251 ? 51.356 -42.152 19.674 1.00 61.22 251 LYS A O 1
ATOM 2043 N N . LEU A 1 252 ? 49.546 -40.919 20.132 1.00 52.88 252 LEU A N 1
ATOM 2044 C CA . LEU A 1 252 ? 50.197 -39.616 19.934 1.00 52.88 252 LEU A CA 1
ATOM 2045 C C . LEU A 1 252 ? 51.168 -39.264 21.073 1.00 52.88 252 LEU A C 1
ATOM 2047 O O . LEU A 1 252 ? 52.195 -38.644 20.821 1.00 52.88 252 LEU A O 1
ATOM 2051 N N . LYS A 1 253 ? 50.880 -39.673 22.317 1.00 48.97 253 LYS A N 1
ATOM 2052 C CA . LYS A 1 253 ? 51.757 -39.415 23.472 1.00 48.97 253 LYS A CA 1
ATOM 2053 C C . LYS A 1 253 ? 52.988 -40.332 23.514 1.00 48.97 253 LYS A C 1
ATOM 2055 O O . LYS A 1 253 ? 54.000 -39.938 24.078 1.00 48.97 253 LYS A O 1
ATOM 2060 N N . GLU A 1 254 ? 52.913 -41.521 22.915 1.00 52.16 254 GLU A N 1
ATOM 2061 C CA . GLU A 1 254 ? 54.060 -42.432 22.760 1.00 52.16 254 GLU A CA 1
ATOM 2062 C C . GLU A 1 254 ? 54.992 -42.035 21.599 1.00 52.16 254 GLU A C 1
ATOM 2064 O O . GLU A 1 254 ? 56.166 -42.388 21.636 1.00 52.16 254 GLU A O 1
ATOM 2069 N N . ASN A 1 255 ? 54.513 -41.248 20.625 1.00 51.78 255 ASN A N 1
ATOM 2070 C CA . ASN A 1 255 ? 55.297 -40.856 19.446 1.00 51.78 255 ASN A CA 1
ATOM 2071 C C . ASN A 1 255 ? 55.889 -39.433 19.486 1.00 51.78 255 ASN A C 1
ATOM 2073 O O . ASN A 1 255 ? 56.801 -39.167 18.712 1.00 51.78 255 ASN A O 1
ATOM 2077 N N . ASN A 1 256 ? 55.441 -38.542 20.382 1.00 44.19 256 ASN A N 1
ATOM 2078 C CA . ASN A 1 256 ? 55.891 -37.138 20.421 1.00 44.19 256 ASN A CA 1
ATOM 2079 C C . ASN A 1 256 ? 56.557 -36.751 21.755 1.00 44.19 256 ASN A C 1
ATOM 2081 O O . ASN A 1 256 ? 56.142 -35.813 22.438 1.00 44.19 256 ASN A O 1
ATOM 2085 N N . GLY A 1 257 ? 57.623 -37.466 22.116 1.00 40.25 257 GLY A N 1
ATOM 2086 C CA . GLY A 1 257 ? 58.723 -36.867 22.866 1.00 40.25 257 GLY A CA 1
ATOM 2087 C C . GLY A 1 257 ? 59.658 -36.166 21.881 1.00 40.25 257 GLY A C 1
ATOM 2088 O O . GLY A 1 257 ? 60.518 -36.839 21.328 1.00 40.25 257 GLY A O 1
ATOM 2089 N N . ASN A 1 258 ? 59.407 -34.875 21.626 1.00 32.69 258 ASN A N 1
ATOM 2090 C CA . ASN A 1 258 ? 60.307 -33.821 21.112 1.00 32.69 258 ASN A CA 1
ATOM 2091 C C . ASN A 1 258 ? 59.513 -32.798 20.274 1.00 32.69 258 ASN A C 1
ATOM 2093 O O . ASN A 1 258 ? 58.827 -33.207 19.348 1.00 32.69 258 ASN A O 1
ATOM 2097 N N . GLU A 1 259 ? 59.628 -31.516 20.664 1.00 32.53 259 GLU A N 1
ATOM 2098 C CA . GLU A 1 259 ? 59.592 -30.249 19.883 1.00 32.53 259 GLU A CA 1
ATOM 2099 C C . GLU A 1 259 ? 58.590 -30.132 18.702 1.00 32.53 259 GLU A C 1
ATOM 2101 O O . GLU A 1 259 ? 58.523 -30.982 17.831 1.00 32.53 259 GLU A O 1
ATOM 2106 N N . GLY A 1 260 ? 57.784 -29.087 18.512 1.00 28.33 260 GLY A N 1
ATOM 2107 C CA . GLY A 1 260 ? 57.833 -27.693 18.927 1.00 28.33 260 GLY A CA 1
ATOM 2108 C C . GLY A 1 260 ? 56.632 -26.934 18.324 1.00 28.33 260 GLY A C 1
ATOM 2109 O O . GLY A 1 260 ? 55.723 -27.517 17.740 1.00 28.33 260 GLY A O 1
ATOM 2110 N N . GLU A 1 261 ? 56.642 -25.632 18.551 1.00 37.09 261 GLU A N 1
ATOM 2111 C CA . GLU A 1 261 ? 55.567 -24.634 18.550 1.00 37.09 261 GLU A CA 1
ATOM 2112 C C . GLU A 1 261 ? 55.094 -24.165 17.152 1.00 37.09 261 GLU A C 1
ATOM 2114 O O . GLU A 1 261 ? 55.882 -24.116 16.209 1.00 37.09 261 GLU A O 1
ATOM 2119 N N . GLY A 1 262 ? 53.814 -23.780 17.025 1.00 29.48 262 GLY A N 1
ATOM 2120 C CA . GLY A 1 262 ? 53.234 -23.219 15.793 1.00 29.48 262 GLY A CA 1
ATOM 2121 C C . GLY A 1 262 ? 51.731 -22.930 15.897 1.00 29.48 262 GLY A C 1
ATOM 2122 O O . GLY A 1 262 ? 50.923 -23.593 15.253 1.00 29.48 262 GLY A O 1
ATOM 2123 N N . ASP A 1 263 ? 51.358 -21.973 16.748 1.00 33.75 263 ASP A N 1
ATOM 2124 C CA . ASP A 1 263 ? 49.985 -21.498 16.967 1.00 33.75 263 ASP A CA 1
ATOM 2125 C C . ASP A 1 263 ? 49.623 -20.384 15.966 1.00 33.75 263 ASP A C 1
ATOM 2127 O O . ASP A 1 263 ? 50.265 -19.336 15.933 1.00 33.75 263 ASP A O 1
ATOM 2131 N N . THR A 1 264 ? 48.587 -20.599 15.153 1.00 33.31 264 THR A N 1
ATOM 2132 C CA . THR A 1 264 ? 47.869 -19.533 14.427 1.00 33.31 264 THR A CA 1
ATOM 2133 C C . THR A 1 264 ? 46.361 -19.763 14.544 1.00 33.31 264 THR A C 1
ATOM 2135 O O . THR A 1 264 ? 45.652 -20.036 13.581 1.00 33.31 264 THR A O 1
ATOM 2138 N N . SER A 1 265 ? 45.843 -19.679 15.771 1.00 35.81 265 SER A N 1
ATOM 2139 C CA . SER A 1 265 ? 44.406 -19.629 16.049 1.00 35.81 265 SER A CA 1
ATOM 2140 C C . SER A 1 265 ? 44.084 -18.418 16.922 1.00 35.81 265 SER A C 1
ATOM 2142 O O . SER A 1 265 ? 44.212 -18.467 18.144 1.00 35.81 265 SER A O 1
ATOM 2144 N N . TYR A 1 266 ? 43.571 -17.339 16.329 1.00 34.50 266 TYR A N 1
ATOM 2145 C CA . TYR A 1 266 ? 42.964 -16.263 17.113 1.00 34.50 266 TYR A CA 1
ATOM 2146 C C . TYR A 1 266 ? 41.615 -16.733 17.676 1.00 34.50 266 TYR A C 1
ATOM 2148 O O . TYR A 1 266 ? 40.569 -16.626 17.041 1.00 34.50 266 TYR A O 1
ATOM 2156 N N . THR A 1 267 ? 41.620 -17.253 18.905 1.00 39.38 267 THR A N 1
ATOM 2157 C CA . THR A 1 267 ? 40.415 -17.281 19.740 1.00 39.38 267 THR A CA 1
ATOM 2158 C C . THR A 1 267 ? 39.995 -15.841 20.014 1.00 39.38 267 THR A C 1
ATOM 2160 O O . THR A 1 267 ? 40.782 -15.074 20.576 1.00 39.38 267 THR A O 1
ATOM 2163 N N . VAL A 1 268 ? 38.772 -15.475 19.618 1.00 39.22 268 VAL A N 1
ATOM 2164 C CA . VAL A 1 268 ? 38.182 -14.155 19.878 1.00 39.22 268 VAL A CA 1
ATOM 2165 C C . VAL A 1 268 ? 38.299 -13.849 21.373 1.00 39.22 268 VAL A C 1
ATOM 2167 O O . VAL A 1 268 ? 37.667 -14.497 22.210 1.00 39.22 268 VAL A O 1
ATOM 2170 N N . LYS A 1 269 ? 39.149 -12.871 21.713 1.00 36.47 269 LYS A N 1
ATOM 2171 C CA . LYS A 1 269 ? 39.206 -12.298 23.056 1.00 36.47 269 LYS A CA 1
ATOM 2172 C C . LYS A 1 269 ? 37.876 -11.599 23.310 1.00 36.47 269 LYS A C 1
ATOM 2174 O O . LYS A 1 269 ? 37.501 -10.687 22.588 1.00 36.47 269 LYS A O 1
ATOM 2179 N N . SER A 1 270 ? 37.199 -12.071 24.349 1.00 41.53 270 SER A N 1
ATOM 2180 C CA . SER A 1 270 ? 36.023 -11.493 24.992 1.00 41.53 270 SER A CA 1
ATOM 2181 C C . SER A 1 270 ? 35.993 -9.956 24.956 1.00 41.53 270 SER A C 1
ATOM 2183 O O . SER A 1 270 ? 36.600 -9.307 25.807 1.00 41.53 270 SER A O 1
ATOM 2185 N N . SER A 1 271 ? 35.226 -9.394 24.021 1.00 34.62 271 SER A N 1
ATOM 2186 C CA . SER A 1 271 ? 34.652 -8.047 24.103 1.00 34.62 271 SER A CA 1
ATOM 2187 C C . SER A 1 271 ? 33.247 -8.038 23.472 1.00 34.62 271 SER A C 1
ATOM 2189 O O . SER A 1 271 ? 33.065 -7.777 22.289 1.00 34.62 271 SER A O 1
ATOM 2191 N N . GLU A 1 272 ? 32.273 -8.433 24.290 1.00 52.06 272 GLU A N 1
ATOM 2192 C CA . GLU A 1 272 ? 30.850 -8.044 24.360 1.00 52.06 272 GLU A CA 1
ATOM 2193 C C . GLU A 1 272 ? 29.897 -7.948 23.148 1.00 52.06 272 GLU A C 1
ATOM 2195 O O . GLU A 1 272 ? 28.719 -7.718 23.398 1.00 52.06 272 GLU A O 1
ATOM 2200 N N . ASN A 1 273 ? 30.251 -8.239 21.890 1.00 59.19 273 ASN A N 1
ATOM 2201 C CA . ASN A 1 273 ? 29.195 -8.570 20.910 1.00 59.19 273 ASN A CA 1
ATOM 2202 C C . ASN A 1 273 ? 29.686 -9.415 19.728 1.00 59.19 273 ASN A C 1
ATOM 2204 O O . ASN A 1 273 ? 30.071 -8.903 18.684 1.00 59.19 273 ASN A O 1
ATOM 2208 N N . ASN A 1 274 ? 29.579 -10.739 19.854 1.00 83.50 274 ASN A N 1
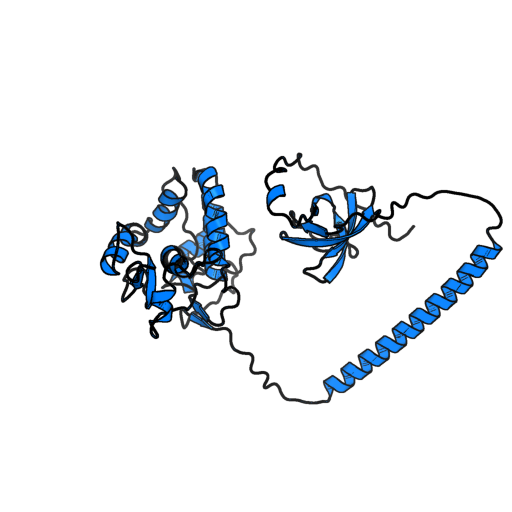ATOM 2209 C CA . ASN A 1 274 ? 29.832 -11.681 18.754 1.00 83.50 274 ASN A CA 1
ATOM 2210 C C . ASN A 1 274 ? 28.638 -11.783 17.781 1.00 83.50 274 ASN A C 1
ATOM 2212 O O . ASN A 1 274 ? 28.412 -12.832 17.182 1.00 83.50 274 ASN A O 1
ATOM 2216 N N . LEU A 1 275 ? 27.820 -10.736 17.684 1.00 84.25 275 LEU A N 1
ATOM 2217 C CA . LEU A 1 275 ? 26.640 -10.690 16.831 1.00 84.25 275 LEU A CA 1
ATOM 2218 C C . LEU A 1 275 ? 26.943 -9.814 15.619 1.00 84.25 275 LEU A C 1
ATOM 2220 O O . LEU A 1 275 ? 27.451 -8.702 15.767 1.00 84.25 275 LEU A O 1
ATOM 2224 N N . LEU A 1 276 ? 26.601 -10.300 14.433 1.00 82.44 276 LEU A N 1
ATOM 2225 C CA . LEU A 1 276 ? 26.697 -9.562 13.184 1.00 82.44 276 LEU A CA 1
ATOM 2226 C C . LEU A 1 276 ? 25.320 -9.425 12.539 1.00 82.44 276 LEU A C 1
ATOM 2228 O O . LEU A 1 276 ? 24.518 -10.352 12.576 1.00 82.44 276 LEU A O 1
ATOM 2232 N N . TYR A 1 27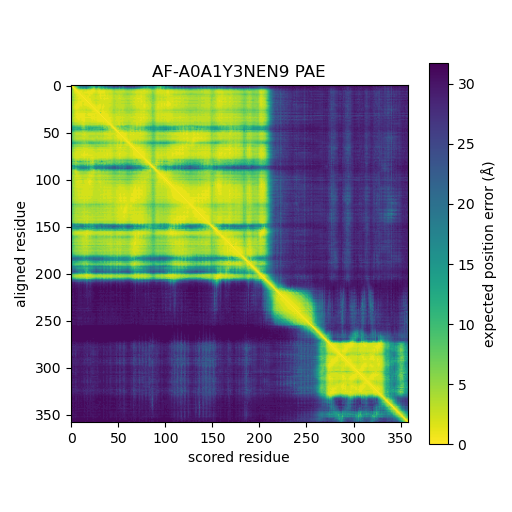7 ? 25.069 -8.270 11.934 1.00 78.12 277 TYR A N 1
ATOM 2233 C CA . TYR A 1 277 ? 23.905 -8.001 11.100 1.00 78.12 277 TYR A CA 1
ATOM 2234 C C . TYR A 1 277 ? 24.234 -8.306 9.638 1.00 78.12 277 TYR A C 1
ATOM 2236 O O . TYR A 1 277 ? 25.241 -7.820 9.115 1.00 78.12 277 TYR A O 1
ATOM 2244 N N . VAL A 1 278 ? 23.376 -9.068 8.965 1.00 80.50 278 VAL A N 1
ATOM 2245 C CA . VAL A 1 278 ? 23.500 -9.358 7.534 1.00 80.50 278 VAL A CA 1
ATOM 2246 C C . VAL A 1 278 ? 22.911 -8.205 6.725 1.00 80.50 278 VAL A C 1
ATOM 2248 O O . VAL A 1 278 ? 21.706 -7.951 6.765 1.00 80.50 278 VAL A O 1
ATOM 2251 N N . PHE A 1 279 ? 23.752 -7.515 5.953 1.00 64.69 279 PHE A N 1
ATOM 2252 C CA . PHE A 1 279 ? 23.320 -6.442 5.047 1.00 64.69 279 PHE A CA 1
ATOM 2253 C C . PHE A 1 279 ? 23.367 -6.847 3.568 1.00 64.69 279 PHE A C 1
ATOM 2255 O O . PHE A 1 279 ? 22.930 -6.074 2.717 1.00 64.69 279 PHE A O 1
ATOM 2262 N N . HIS A 1 280 ? 23.864 -8.048 3.262 1.00 61.53 280 HIS A N 1
ATOM 2263 C CA . HIS A 1 280 ? 23.887 -8.609 1.916 1.00 61.53 280 HIS A CA 1
ATOM 2264 C C . HIS A 1 280 ? 23.524 -10.097 1.952 1.00 61.53 280 HIS A C 1
ATOM 2266 O O . HIS A 1 280 ? 24.051 -10.838 2.779 1.00 61.53 280 HIS A O 1
ATOM 2272 N N . GLU A 1 281 ? 22.652 -10.543 1.048 1.00 79.50 281 GLU A N 1
ATOM 2273 C CA . GLU A 1 281 ? 22.257 -11.955 0.960 1.00 79.50 281 GLU A CA 1
ATOM 2274 C C . GLU A 1 281 ? 23.416 -12.834 0.481 1.00 79.50 281 GLU A C 1
ATOM 2276 O O . GLU A 1 281 ? 24.268 -12.395 -0.300 1.00 79.50 281 GLU A O 1
ATOM 2281 N N . TYR A 1 282 ? 23.441 -14.087 0.926 1.00 80.88 282 TYR A N 1
ATOM 2282 C CA . TYR A 1 282 ? 24.434 -15.065 0.496 1.00 80.88 282 TYR A CA 1
ATOM 2283 C C . TYR A 1 282 ? 23.798 -16.438 0.303 1.00 80.88 282 TYR A C 1
ATOM 2285 O O . TYR A 1 282 ? 23.202 -16.979 1.235 1.00 80.88 282 TYR A O 1
ATOM 2293 N N . ILE A 1 283 ? 23.961 -16.995 -0.902 1.00 87.31 283 ILE A N 1
ATOM 2294 C CA . ILE A 1 283 ? 23.513 -18.345 -1.256 1.00 87.31 283 ILE A CA 1
ATOM 2295 C C . ILE A 1 283 ? 24.700 -19.313 -1.105 1.00 87.31 283 ILE A C 1
ATOM 2297 O O . ILE A 1 283 ? 25.697 -19.125 -1.813 1.00 87.31 283 ILE A O 1
ATOM 2301 N N . PRO A 1 284 ? 24.598 -20.343 -0.241 1.00 85.94 284 PRO A N 1
ATOM 2302 C CA . PRO A 1 284 ? 25.623 -21.365 -0.053 1.00 85.94 284 PRO A CA 1
ATOM 2303 C C . PRO A 1 284 ? 25.989 -22.057 -1.359 1.00 85.94 284 PRO A C 1
ATOM 2305 O O . PRO A 1 284 ? 25.119 -22.490 -2.117 1.00 85.94 284 PRO A O 1
ATOM 2308 N N . LYS A 1 285 ? 27.286 -22.199 -1.611 1.00 76.75 285 LYS A N 1
ATOM 2309 C CA . LYS A 1 285 ? 27.836 -22.931 -2.758 1.00 76.75 285 LYS A CA 1
ATOM 2310 C C . LYS A 1 285 ? 28.287 -24.337 -2.379 1.00 76.75 285 LYS A C 1
ATOM 2312 O O . LYS A 1 285 ? 28.334 -25.209 -3.246 1.00 76.75 285 LYS A O 1
ATOM 2317 N N . ILE A 1 286 ? 28.608 -24.561 -1.108 1.00 79.12 286 ILE A N 1
ATOM 2318 C CA . ILE A 1 286 ? 29.026 -25.856 -0.559 1.00 79.12 286 ILE A CA 1
ATOM 2319 C C . ILE A 1 286 ? 28.303 -26.150 0.760 1.00 79.12 286 ILE A C 1
ATOM 2321 O O . ILE A 1 286 ? 27.751 -25.264 1.405 1.00 79.12 286 ILE A O 1
ATOM 2325 N N . ASN A 1 287 ? 28.270 -27.428 1.144 1.00 80.88 287 ASN A N 1
ATOM 2326 C CA . ASN A 1 287 ? 27.399 -27.929 2.215 1.00 80.88 287 ASN A CA 1
ATOM 2327 C C . ASN A 1 287 ? 27.763 -27.440 3.627 1.00 80.88 287 ASN A C 1
ATOM 2329 O O . ASN A 1 287 ? 26.968 -27.628 4.543 1.00 80.88 287 ASN A O 1
ATOM 2333 N N . ASP A 1 288 ? 28.964 -26.896 3.828 1.00 82.38 288 ASP A N 1
ATOM 2334 C CA . ASP A 1 288 ? 29.410 -26.337 5.106 1.00 82.38 288 ASP A CA 1
ATOM 2335 C C . ASP A 1 288 ? 29.137 -24.832 5.234 1.00 82.38 288 ASP A C 1
ATOM 2337 O O . ASP A 1 288 ? 29.469 -24.260 6.268 1.00 82.38 288 ASP A O 1
ATOM 2341 N N . GLU A 1 289 ? 28.524 -24.195 4.232 1.00 89.19 289 GLU A N 1
ATOM 2342 C CA . GLU A 1 289 ? 28.130 -22.782 4.248 1.00 89.19 289 GLU A CA 1
ATOM 2343 C C . GLU A 1 289 ? 26.655 -22.593 4.639 1.00 89.19 289 GLU A C 1
ATOM 2345 O O . GLU A 1 289 ? 25.809 -23.451 4.379 1.00 89.19 289 GLU A O 1
ATOM 2350 N N . ILE A 1 290 ? 26.324 -21.442 5.233 1.00 87.56 290 ILE A N 1
ATOM 2351 C CA . ILE A 1 290 ? 24.948 -21.104 5.637 1.00 87.56 290 ILE A CA 1
ATOM 2352 C C . ILE A 1 290 ? 24.325 -20.022 4.760 1.00 87.56 290 ILE A C 1
ATOM 2354 O O . ILE A 1 290 ? 24.992 -19.083 4.327 1.00 87.56 290 ILE A O 1
ATOM 2358 N N . GLN A 1 291 ? 23.017 -20.148 4.525 1.00 88.50 291 GLN A N 1
ATOM 2359 C CA . GLN A 1 291 ? 22.228 -19.126 3.842 1.00 88.50 291 GLN A CA 1
ATOM 2360 C C . GLN A 1 291 ? 22.113 -17.884 4.729 1.00 88.50 291 GLN A C 1
ATOM 2362 O O . GLN A 1 291 ? 21.786 -17.985 5.917 1.00 88.50 291 GLN A O 1
ATOM 2367 N N . LEU A 1 292 ? 22.343 -16.716 4.130 1.00 83.44 292 LEU A N 1
ATOM 2368 C CA . LEU A 1 292 ? 22.165 -15.419 4.775 1.00 83.44 292 LEU A CA 1
ATOM 2369 C C . LEU A 1 292 ? 21.099 -14.617 4.028 1.00 83.44 292 LEU A C 1
ATOM 2371 O O . LEU A 1 292 ? 21.205 -14.454 2.811 1.00 83.44 292 LEU A O 1
ATOM 2375 N N . ASN A 1 293 ? 20.117 -14.080 4.750 1.00 79.06 293 ASN A N 1
ATOM 2376 C CA . ASN A 1 293 ? 19.146 -13.127 4.215 1.00 79.06 293 ASN A CA 1
ATOM 2377 C C . ASN A 1 293 ? 19.364 -11.748 4.850 1.00 79.06 293 ASN A C 1
ATOM 2379 O O . ASN A 1 293 ? 19.772 -11.641 6.009 1.00 79.06 293 ASN A O 1
ATOM 2383 N N . VAL A 1 294 ? 19.092 -10.672 4.107 1.00 74.06 294 VAL A N 1
ATOM 2384 C CA . VAL A 1 294 ? 19.233 -9.307 4.640 1.00 74.06 294 VAL A CA 1
ATOM 2385 C C . VAL A 1 294 ? 18.318 -9.129 5.849 1.00 74.06 294 VAL A C 1
ATOM 2387 O O . VAL A 1 294 ? 17.111 -9.351 5.768 1.00 74.06 294 VAL A O 1
ATOM 2390 N N . GLY A 1 295 ? 18.894 -8.679 6.962 1.00 63.72 295 GLY A N 1
ATOM 2391 C CA . GLY A 1 295 ? 18.189 -8.527 8.233 1.00 63.72 295 GLY A CA 1
ATOM 2392 C C . GLY A 1 295 ? 18.456 -9.638 9.247 1.00 63.72 295 GLY A C 1
ATOM 2393 O O . GLY A 1 295 ? 18.132 -9.449 10.419 1.00 63.72 295 GLY A O 1
ATOM 2394 N N . ASP A 1 296 ? 19.067 -10.754 8.837 1.00 80.31 296 ASP A N 1
ATOM 2395 C CA . ASP A 1 296 ? 19.448 -11.824 9.758 1.00 80.31 296 ASP A CA 1
ATOM 2396 C C . ASP A 1 296 ? 20.519 -11.365 10.751 1.00 80.31 296 ASP A C 1
ATOM 2398 O O . ASP A 1 296 ? 21.378 -10.528 10.445 1.00 80.31 296 ASP A O 1
ATOM 2402 N N . ILE A 1 297 ? 20.492 -11.964 11.944 1.00 85.06 297 ILE A N 1
ATOM 2403 C CA . ILE A 1 297 ? 21.546 -11.811 12.945 1.00 85.06 297 ILE A CA 1
ATOM 2404 C C . ILE A 1 297 ? 22.326 -13.118 13.041 1.00 85.06 297 ILE A C 1
ATOM 2406 O O . ILE A 1 297 ? 21.761 -14.177 13.314 1.00 85.06 297 ILE A O 1
ATOM 2410 N N . VAL A 1 298 ? 23.641 -13.035 12.864 1.00 86.81 298 VAL A N 1
ATOM 2411 C CA . VAL A 1 298 ? 24.550 -14.177 12.954 1.00 86.81 298 VAL A CA 1
ATOM 2412 C C . VAL A 1 298 ? 25.389 -14.062 14.213 1.00 86.81 298 VAL A C 1
ATOM 2414 O O . VAL A 1 298 ? 26.042 -13.048 14.452 1.00 86.81 298 VAL A O 1
ATOM 2417 N N . LYS A 1 299 ? 25.416 -15.126 15.011 1.00 89.44 299 LYS A N 1
ATOM 2418 C CA . LYS A 1 299 ? 26.335 -15.257 16.136 1.00 89.44 299 LYS A CA 1
ATOM 2419 C C . LYS A 1 299 ? 27.627 -15.914 15.670 1.00 89.44 299 LYS A C 1
ATOM 2421 O O . LYS A 1 299 ? 27.650 -17.110 15.395 1.00 89.44 299 LYS A O 1
ATOM 2426 N N . VAL A 1 300 ? 28.708 -15.146 15.613 1.00 88.25 300 VAL A N 1
ATOM 2427 C CA . VAL A 1 300 ? 30.022 -15.630 15.183 1.00 88.25 300 VAL A CA 1
ATOM 2428 C C . VAL A 1 300 ? 30.737 -16.339 16.329 1.00 88.25 300 VAL A C 1
ATOM 2430 O O . VAL A 1 300 ? 30.854 -15.825 17.442 1.00 88.25 300 VAL A O 1
ATOM 2433 N N . THR A 1 301 ? 31.235 -17.539 16.056 1.00 83.56 301 THR A N 1
ATOM 2434 C CA . THR A 1 301 ? 32.010 -18.342 17.010 1.00 83.56 301 THR A CA 1
ATOM 2435 C C . THR A 1 301 ? 33.488 -18.399 16.634 1.00 83.56 301 THR A C 1
ATOM 2437 O O . THR A 1 301 ? 34.331 -18.483 17.528 1.00 83.56 301 THR A O 1
ATOM 2440 N N . LYS A 1 302 ? 33.825 -18.283 15.343 1.00 81.69 302 LYS A N 1
ATOM 2441 C CA . LYS A 1 302 ? 35.209 -18.230 14.855 1.00 81.69 302 LYS A CA 1
ATOM 2442 C C . LYS A 1 302 ? 35.327 -17.320 13.633 1.00 81.69 302 LYS A C 1
ATOM 2444 O O . LYS A 1 302 ? 34.456 -17.347 12.777 1.00 81.69 302 LYS A O 1
ATOM 2449 N N . ILE A 1 303 ? 36.408 -16.551 13.536 1.00 81.00 303 ILE A N 1
ATOM 2450 C CA . ILE A 1 303 ? 36.777 -15.784 12.336 1.00 81.00 303 ILE A CA 1
ATOM 2451 C C . ILE A 1 303 ? 38.054 -16.398 11.757 1.00 81.00 303 ILE A C 1
ATOM 2453 O O . ILE A 1 303 ? 38.947 -16.782 12.514 1.00 81.00 303 ILE A O 1
ATOM 2457 N N . PHE A 1 304 ? 38.112 -16.511 10.435 1.00 80.38 304 PHE A N 1
ATOM 2458 C CA . PHE A 1 304 ? 39.261 -16.971 9.664 1.00 80.38 304 PHE A CA 1
ATOM 2459 C C . PHE A 1 304 ? 39.942 -15.774 8.976 1.00 80.38 304 PHE A C 1
ATOM 2461 O O . PHE A 1 304 ? 39.352 -14.704 8.822 1.00 80.38 304 PHE A O 1
ATOM 2468 N N . ASP A 1 305 ? 41.204 -15.931 8.593 1.00 75.69 305 ASP A N 1
ATOM 2469 C CA . ASP A 1 305 ? 42.030 -14.894 7.957 1.00 75.69 305 ASP A CA 1
ATOM 2470 C C . ASP A 1 305 ? 41.749 -14.707 6.455 1.00 75.69 305 ASP A C 1
ATOM 2472 O O . ASP A 1 305 ? 42.164 -13.713 5.861 1.00 75.69 305 ASP A O 1
ATOM 2476 N N . ASP A 1 306 ? 40.983 -15.615 5.854 1.00 72.00 306 ASP A N 1
ATOM 2477 C CA . ASP A 1 306 ? 40.555 -15.598 4.451 1.00 72.00 306 ASP A CA 1
ATOM 2478 C C . ASP A 1 306 ? 39.281 -14.763 4.196 1.00 72.00 306 ASP A C 1
ATOM 2480 O O . ASP A 1 306 ? 38.750 -14.745 3.083 1.00 72.00 306 ASP A O 1
ATOM 2484 N N . GLY A 1 307 ? 38.784 -14.052 5.214 1.00 76.12 307 GLY A N 1
ATOM 2485 C CA . GLY A 1 307 ? 37.569 -13.235 5.132 1.00 76.12 307 GLY A CA 1
ATOM 2486 C C . GLY A 1 307 ? 36.276 -13.996 5.437 1.00 76.12 307 GLY A C 1
ATOM 2487 O O . GLY A 1 307 ? 35.184 -13.456 5.228 1.00 76.12 307 GLY A O 1
ATOM 2488 N N . TRP A 1 308 ? 36.379 -15.220 5.954 1.00 86.69 308 TRP A N 1
ATOM 2489 C CA . TRP A 1 308 ? 35.243 -16.025 6.388 1.00 86.69 308 TRP A CA 1
ATOM 2490 C C . TRP A 1 308 ? 35.102 -16.072 7.907 1.00 86.69 308 TRP A C 1
ATOM 2492 O O . TRP A 1 308 ? 36.024 -15.801 8.674 1.00 86.69 308 TRP A O 1
ATOM 2502 N N . ALA A 1 309 ? 33.920 -16.470 8.355 1.00 88.44 309 ALA A N 1
ATOM 2503 C CA . ALA A 1 309 ? 33.633 -16.793 9.741 1.00 88.44 309 ALA A CA 1
ATOM 2504 C C . ALA A 1 309 ? 32.833 -18.095 9.834 1.00 88.44 309 ALA A C 1
ATOM 2506 O O . ALA A 1 309 ? 32.188 -18.509 8.879 1.00 88.44 309 ALA A O 1
ATOM 2507 N N . TYR A 1 310 ? 32.877 -18.744 10.992 1.00 88.62 310 TYR A N 1
ATOM 2508 C CA . TYR A 1 310 ? 31.970 -19.817 11.380 1.00 88.62 310 TYR A CA 1
ATOM 2509 C C . TYR A 1 310 ? 31.021 -19.268 12.447 1.00 88.62 310 TYR A C 1
ATOM 2511 O O . TYR A 1 310 ? 31.456 -18.583 13.384 1.00 88.62 310 TYR A O 1
ATOM 2519 N N . GLY A 1 311 ? 29.728 -19.529 12.298 1.00 89.88 311 GLY A N 1
ATOM 2520 C CA . GLY A 1 311 ? 28.712 -18.986 13.188 1.00 89.88 311 GLY A CA 1
ATOM 2521 C C . GLY A 1 311 ? 27.332 -19.585 12.965 1.00 89.88 311 GLY A C 1
ATOM 2522 O O . GLY A 1 311 ? 27.127 -20.409 12.078 1.00 89.88 311 GLY A O 1
ATOM 2523 N N . THR A 1 312 ? 26.386 -19.152 13.792 1.00 88.25 312 THR A N 1
ATOM 2524 C CA . THR A 1 312 ? 24.988 -19.592 13.756 1.00 88.25 312 THR A CA 1
ATOM 2525 C C . THR A 1 312 ? 24.108 -18.441 13.291 1.00 88.25 312 THR A C 1
ATOM 2527 O O . THR A 1 312 ? 24.104 -17.383 13.925 1.00 88.25 312 THR A O 1
ATOM 2530 N N . ASN A 1 313 ? 23.348 -18.629 12.213 1.00 86.50 313 ASN A N 1
ATOM 2531 C CA . ASN A 1 313 ? 22.271 -17.711 11.851 1.00 86.50 313 ASN A CA 1
ATOM 2532 C C . ASN A 1 313 ? 21.106 -17.920 12.833 1.00 86.50 313 ASN A C 1
ATOM 2534 O O . ASN A 1 313 ? 20.517 -18.996 12.884 1.00 86.50 313 ASN A O 1
ATOM 2538 N N . ILE A 1 314 ? 20.787 -16.900 13.634 1.00 81.88 314 ILE A N 1
ATOM 2539 C CA . ILE A 1 314 ? 19.792 -16.994 14.713 1.00 81.88 314 ILE A CA 1
ATOM 2540 C C . ILE A 1 314 ? 18.371 -17.135 14.150 1.00 81.88 314 ILE A C 1
ATOM 2542 O O . ILE A 1 314 ? 17.530 -17.774 14.778 1.00 81.88 314 ILE A O 1
ATOM 2546 N N . SER A 1 315 ? 18.099 -16.569 12.969 1.00 70.56 315 SER A N 1
ATOM 2547 C CA . SER A 1 315 ? 16.784 -16.640 12.323 1.00 70.56 315 SER A CA 1
ATOM 2548 C C . SER A 1 315 ? 16.447 -18.056 11.850 1.00 70.56 315 SER A C 1
ATOM 2550 O O . SER A 1 315 ? 15.282 -18.448 11.851 1.00 70.56 315 SER A O 1
ATOM 2552 N N . THR A 1 316 ? 17.460 -18.816 11.422 1.00 72.75 316 THR A N 1
ATOM 2553 C CA . THR A 1 316 ? 17.292 -20.135 10.790 1.00 72.75 316 THR A CA 1
ATOM 2554 C C . THR A 1 316 ? 17.823 -21.293 11.634 1.00 72.75 316 THR A C 1
ATOM 2556 O O . THR A 1 316 ? 17.642 -22.446 11.248 1.00 72.75 316 THR A O 1
ATOM 2559 N N . ASP A 1 317 ? 18.485 -21.001 12.757 1.00 79.94 317 ASP A N 1
ATOM 2560 C CA . ASP A 1 317 ? 19.194 -21.955 13.626 1.00 79.94 317 ASP A CA 1
ATOM 2561 C C . ASP A 1 317 ? 20.216 -22.836 12.872 1.00 79.94 317 ASP A C 1
ATOM 2563 O O . ASP A 1 317 ? 20.578 -23.932 13.298 1.00 79.94 317 ASP A O 1
ATOM 2567 N N . CYS A 1 318 ? 20.689 -22.359 11.716 1.00 75.56 318 CYS A N 1
ATOM 2568 C CA . CYS A 1 318 ? 21.668 -23.051 10.885 1.00 75.56 318 CYS A CA 1
ATOM 2569 C C . CYS A 1 318 ? 23.086 -22.592 11.249 1.00 75.56 318 CYS A C 1
ATOM 2571 O O . CYS A 1 318 ? 23.358 -21.390 11.327 1.00 75.56 318 CYS A O 1
ATOM 2573 N N . GLU A 1 319 ? 24.001 -23.544 11.444 1.00 89.44 319 GLU A N 1
ATOM 2574 C CA . GLU A 1 319 ? 25.410 -23.287 11.759 1.00 89.44 319 GLU A CA 1
ATOM 2575 C C . GLU A 1 319 ? 26.317 -23.699 10.595 1.00 89.44 319 GLU A C 1
ATOM 2577 O O . GLU A 1 319 ? 26.121 -24.751 9.987 1.00 89.44 319 GLU A O 1
ATOM 2582 N N . GLY A 1 320 ? 27.315 -22.872 10.296 1.00 86.69 320 GLY A N 1
ATOM 2583 C CA . GLY A 1 320 ? 28.288 -23.143 9.245 1.00 86.69 320 GLY A CA 1
ATOM 2584 C C . GLY A 1 320 ? 29.135 -21.920 8.910 1.00 86.69 320 GLY A C 1
ATOM 2585 O O . GLY A 1 320 ? 29.186 -20.941 9.660 1.00 86.69 320 GLY A O 1
ATOM 2586 N N . ALA A 1 321 ? 29.846 -22.003 7.793 1.00 89.12 321 ALA A N 1
ATOM 2587 C CA . ALA A 1 321 ? 30.700 -20.949 7.281 1.00 89.12 321 ALA A CA 1
ATOM 2588 C C . ALA A 1 321 ? 29.880 -19.833 6.616 1.00 89.12 321 ALA A C 1
ATOM 2590 O O . ALA A 1 321 ? 28.897 -20.085 5.920 1.00 89.12 321 ALA A O 1
ATOM 2591 N N . LEU A 1 322 ? 30.311 -18.590 6.811 1.00 91.12 322 LEU A N 1
ATOM 2592 C CA . LEU A 1 322 ? 29.712 -17.400 6.223 1.00 91.12 322 LEU A CA 1
ATOM 2593 C C . LEU A 1 322 ? 30.785 -16.385 5.793 1.00 91.12 322 LEU A C 1
ATOM 2595 O O . LEU A 1 322 ? 31.811 -16.255 6.470 1.00 91.12 322 LEU A O 1
ATOM 2599 N N . PRO A 1 323 ? 30.570 -15.631 4.705 1.00 90.00 323 PRO A N 1
ATOM 2600 C CA . PRO A 1 323 ? 31.478 -14.562 4.311 1.00 90.00 323 PRO A CA 1
ATOM 2601 C C . PRO A 1 323 ? 31.273 -13.325 5.193 1.00 90.00 323 PRO A C 1
ATOM 2603 O O . PRO A 1 323 ? 30.173 -12.775 5.270 1.00 90.00 323 PRO A O 1
ATOM 2606 N N . LEU A 1 324 ? 32.346 -12.811 5.801 1.00 81.56 324 LEU A N 1
ATOM 2607 C CA . LEU A 1 324 ? 32.267 -11.578 6.596 1.00 81.56 324 LEU A CA 1
ATOM 2608 C C . LEU A 1 324 ? 31.905 -10.355 5.746 1.00 81.56 324 LEU A C 1
ATOM 2610 O O . LEU A 1 324 ? 31.321 -9.411 6.263 1.00 81.56 324 LEU A O 1
ATOM 2614 N N . ALA A 1 325 ? 32.185 -10.386 4.440 1.00 76.81 325 ALA A N 1
ATOM 2615 C CA . ALA A 1 325 ? 31.823 -9.319 3.505 1.00 76.81 325 ALA A CA 1
ATOM 2616 C C . ALA A 1 325 ? 30.305 -9.057 3.418 1.00 76.81 325 ALA A C 1
ATOM 2618 O O . ALA A 1 325 ? 29.900 -7.980 2.988 1.00 76.81 325 ALA A O 1
ATOM 2619 N N . CYS A 1 326 ? 29.470 -10.016 3.831 1.00 80.44 326 CYS A N 1
ATOM 2620 C CA . CYS A 1 326 ? 28.012 -9.881 3.855 1.00 80.44 326 CYS A CA 1
ATOM 2621 C C . CYS A 1 326 ? 27.473 -9.334 5.189 1.00 80.44 326 CYS A C 1
ATOM 2623 O O . CYS A 1 326 ? 26.263 -9.129 5.341 1.00 80.44 326 CYS A O 1
ATOM 2625 N N . CYS A 1 327 ? 28.357 -9.112 6.163 1.00 81.50 327 CYS A N 1
ATOM 2626 C CA . CYS A 1 327 ? 28.009 -8.886 7.555 1.00 81.50 327 CYS A CA 1
ATOM 2627 C C . CYS A 1 327 ? 28.689 -7.634 8.124 1.00 81.50 327 CYS A C 1
ATOM 2629 O O . CYS A 1 327 ? 29.814 -7.291 7.774 1.00 81.50 327 CYS A O 1
ATOM 2631 N N . THR A 1 328 ? 28.014 -6.953 9.043 1.00 77.12 328 THR A N 1
ATOM 2632 C CA . THR A 1 328 ? 28.573 -5.828 9.809 1.00 77.12 328 THR A CA 1
ATOM 2633 C C . THR A 1 328 ? 28.314 -6.025 11.298 1.00 77.12 328 THR A C 1
ATOM 2635 O O . THR A 1 328 ? 27.458 -6.825 11.673 1.00 77.12 328 THR A O 1
ATOM 2638 N N . GLU A 1 329 ? 29.046 -5.329 12.166 1.00 79.00 329 GLU A N 1
ATOM 2639 C CA . GLU A 1 329 ? 28.858 -5.423 13.619 1.00 79.00 329 GLU A CA 1
ATOM 2640 C C . GLU A 1 329 ? 27.405 -5.121 14.015 1.00 79.00 329 GLU A C 1
ATOM 2642 O O . GLU A 1 329 ? 26.863 -4.058 13.696 1.00 79.00 329 GLU A O 1
ATOM 2647 N N . TYR A 1 330 ? 26.773 -6.031 14.761 1.00 66.31 330 TYR A N 1
ATOM 2648 C CA . TYR A 1 330 ? 25.460 -5.774 15.338 1.00 66.31 330 TYR A CA 1
ATOM 2649 C C . TYR A 1 330 ? 25.617 -4.870 16.564 1.00 66.31 330 TYR A C 1
ATOM 2651 O O . TYR A 1 330 ? 26.083 -5.291 17.626 1.00 66.31 330 TYR A O 1
ATOM 2659 N N . ARG A 1 331 ? 25.236 -3.597 16.422 1.00 65.69 331 ARG A N 1
ATOM 2660 C CA . ARG A 1 331 ? 25.243 -2.619 17.517 1.00 65.69 331 ARG A CA 1
ATOM 2661 C C . ARG A 1 331 ? 23.819 -2.369 17.998 1.00 65.69 331 ARG A C 1
ATOM 2663 O O . ARG A 1 331 ? 22.969 -1.919 17.240 1.00 65.69 331 ARG A O 1
ATOM 2670 N N . THR A 1 332 ? 23.576 -2.605 19.283 1.00 50.69 332 THR A N 1
ATOM 2671 C CA . THR A 1 332 ? 22.270 -2.441 19.945 1.00 50.69 332 THR A CA 1
ATOM 2672 C C . THR A 1 332 ? 21.865 -0.979 20.183 1.00 50.69 332 THR A C 1
ATOM 2674 O O . THR A 1 332 ? 20.782 -0.736 20.708 1.00 50.69 332 THR A O 1
ATOM 2677 N N . SER A 1 333 ? 22.693 0.012 19.813 1.00 43.22 333 SER A N 1
ATOM 2678 C CA . SER A 1 333 ? 22.402 1.438 20.023 1.00 43.22 333 SER A CA 1
ATOM 2679 C C . SER A 1 333 ? 22.116 2.193 18.717 1.00 43.22 333 SER A C 1
ATOM 2681 O O . SER A 1 333 ? 22.924 2.249 17.788 1.00 43.22 333 SER A O 1
ATOM 2683 N N . ILE A 1 334 ? 20.954 2.854 18.689 1.00 43.72 334 ILE A N 1
ATOM 2684 C CA . ILE A 1 334 ? 20.401 3.622 17.556 1.00 43.72 334 ILE A CA 1
ATOM 2685 C C . ILE A 1 334 ? 21.343 4.764 17.105 1.00 43.72 334 ILE A C 1
ATOM 2687 O O . ILE A 1 334 ? 21.317 5.183 15.951 1.00 43.72 334 ILE A O 1
ATOM 2691 N N . SER A 1 335 ? 22.242 5.235 17.977 1.00 35.88 335 SER A N 1
ATOM 2692 C CA . SER A 1 335 ? 23.100 6.400 17.712 1.00 35.88 335 SER A CA 1
ATOM 2693 C C . SER A 1 335 ? 24.296 6.139 16.777 1.00 35.88 335 SER A C 1
ATOM 2695 O O . SER A 1 335 ? 24.888 7.101 16.296 1.00 35.88 335 SER A O 1
ATOM 2697 N N . SER A 1 336 ? 24.671 4.882 16.500 1.00 40.97 336 SER A N 1
ATOM 2698 C CA . SER A 1 336 ? 25.848 4.550 15.665 1.00 40.97 336 SER A CA 1
ATOM 2699 C C . SER A 1 336 ? 25.504 4.189 14.214 1.00 40.97 336 SER A C 1
ATOM 2701 O O . SER A 1 336 ? 26.404 4.129 13.377 1.00 40.97 336 SER A O 1
ATOM 2703 N N . MET A 1 337 ? 24.228 3.953 13.895 1.00 40.47 337 MET A N 1
ATOM 2704 C CA . MET A 1 337 ? 23.795 3.453 12.581 1.00 40.47 337 MET A CA 1
ATOM 2705 C C . MET A 1 337 ? 23.918 4.510 11.462 1.00 40.47 337 MET A C 1
ATOM 2707 O O . MET A 1 337 ? 23.923 4.170 10.283 1.00 40.47 337 MET A O 1
ATOM 2711 N N . MET A 1 338 ? 24.067 5.793 11.820 1.00 41.56 338 MET A N 1
ATOM 2712 C CA . MET A 1 338 ? 24.148 6.915 10.875 1.00 41.56 338 MET A CA 1
ATOM 2713 C C . MET A 1 338 ? 25.572 7.343 10.474 1.00 41.56 338 MET A C 1
ATOM 2715 O O . MET A 1 338 ? 25.703 8.204 9.610 1.00 41.56 338 MET A O 1
ATOM 2719 N N . MET A 1 339 ? 26.642 6.762 11.036 1.00 39.38 339 MET A N 1
ATOM 2720 C CA . MET A 1 339 ? 28.021 7.241 10.795 1.00 39.38 339 MET A CA 1
ATOM 2721 C C . MET A 1 339 ? 28.909 6.370 9.885 1.00 39.38 339 MET A C 1
ATOM 2723 O O . MET A 1 339 ? 30.071 6.713 9.707 1.00 39.38 339 MET A O 1
ATOM 2727 N N . SER A 1 340 ? 28.410 5.295 9.262 1.00 35.44 340 SER A N 1
ATOM 2728 C CA . SER A 1 340 ? 29.256 4.411 8.424 1.00 35.44 340 SER A CA 1
ATOM 2729 C C . SER A 1 340 ? 28.779 4.218 6.974 1.00 35.44 340 SER A C 1
ATOM 2731 O O . SER A 1 340 ? 29.185 3.259 6.317 1.00 35.44 340 SER A O 1
ATOM 2733 N N . TYR A 1 341 ? 27.962 5.119 6.420 1.00 38.44 341 TYR A N 1
ATOM 2734 C CA . TYR A 1 341 ? 27.645 5.092 4.984 1.00 38.44 341 TYR A CA 1
ATOM 2735 C C . TYR A 1 341 ? 28.761 5.715 4.137 1.00 38.44 341 TYR A C 1
ATOM 2737 O O . TYR A 1 341 ? 28.581 6.725 3.465 1.00 38.44 341 TYR A O 1
ATOM 2745 N N . THR A 1 342 ? 29.919 5.069 4.133 1.00 33.03 342 THR A N 1
ATOM 2746 C CA . THR A 1 342 ? 30.833 5.100 2.991 1.00 33.03 342 THR A CA 1
ATOM 2747 C C . THR A 1 342 ? 31.220 3.657 2.720 1.00 33.03 342 THR A C 1
ATOM 2749 O O . THR A 1 342 ? 32.138 3.124 3.338 1.00 33.03 342 THR A O 1
ATOM 2752 N N . ALA A 1 343 ? 30.451 2.996 1.858 1.00 38.75 343 ALA A N 1
ATOM 2753 C CA . ALA A 1 343 ? 30.778 1.659 1.392 1.00 38.75 343 ALA A CA 1
ATOM 2754 C C . ALA A 1 343 ? 32.097 1.714 0.593 1.00 38.75 343 ALA A C 1
ATOM 2756 O O . ALA A 1 343 ? 32.186 2.507 -0.351 1.00 38.75 343 ALA A O 1
ATOM 2757 N N . PRO A 1 344 ? 33.126 0.921 0.940 1.00 36.50 344 PRO A N 1
ATOM 2758 C CA . PRO A 1 344 ? 34.254 0.716 0.044 1.00 36.50 344 PRO A CA 1
ATOM 2759 C C . PRO A 1 344 ? 33.787 -0.054 -1.208 1.00 36.50 344 PRO A C 1
ATOM 2761 O O . PRO A 1 344 ? 32.809 -0.804 -1.143 1.00 36.50 344 PRO A O 1
ATOM 2764 N N . PRO A 1 345 ? 34.448 0.137 -2.363 1.00 38.00 345 PRO A N 1
ATOM 2765 C CA . PRO A 1 345 ? 34.060 -0.510 -3.612 1.00 38.00 345 PRO A CA 1
ATOM 2766 C C . PRO A 1 345 ? 34.113 -2.039 -3.479 1.00 38.00 345 PRO A C 1
ATOM 2768 O O . PRO A 1 345 ? 35.118 -2.600 -3.044 1.00 38.00 345 PRO A O 1
ATOM 2771 N N . LEU A 1 346 ? 33.018 -2.701 -3.863 1.00 40.00 346 LEU A N 1
ATOM 2772 C CA . LEU A 1 346 ? 32.886 -4.157 -3.876 1.00 40.00 346 LEU A CA 1
ATOM 2773 C C . LEU A 1 346 ? 33.827 -4.753 -4.931 1.00 40.00 346 LEU A C 1
ATOM 2775 O O . LEU A 1 346 ? 33.590 -4.634 -6.133 1.00 40.00 346 LEU A O 1
ATOM 2779 N N . GLY A 1 347 ? 34.898 -5.396 -4.473 1.00 41.12 347 GLY A N 1
ATOM 2780 C CA . GLY A 1 347 ? 35.622 -6.384 -5.265 1.00 41.12 347 GLY A CA 1
ATOM 2781 C C . GLY A 1 347 ? 34.880 -7.730 -5.276 1.00 41.12 347 GLY A C 1
ATOM 2782 O O . GLY A 1 347 ? 34.005 -7.956 -4.437 1.00 41.12 347 GLY A O 1
ATOM 2783 N N . PRO A 1 348 ? 35.208 -8.635 -6.213 1.00 42.03 348 PRO A N 1
ATOM 2784 C CA . PRO A 1 348 ? 34.654 -9.985 -6.231 1.00 42.03 348 PRO A CA 1
ATOM 2785 C C . PRO A 1 348 ? 34.959 -10.720 -4.916 1.00 42.03 348 PRO A C 1
ATOM 2787 O O . PRO A 1 348 ? 36.079 -10.673 -4.409 1.00 42.03 348 PRO A O 1
ATOM 2790 N N . VAL A 1 349 ? 33.951 -11.405 -4.369 1.00 46.22 349 VAL A N 1
ATOM 2791 C CA . VAL A 1 349 ? 34.091 -12.263 -3.184 1.00 46.22 349 VAL A CA 1
ATOM 2792 C C . VAL A 1 349 ? 35.007 -13.436 -3.541 1.00 46.22 349 VAL A C 1
ATOM 2794 O O . VAL A 1 349 ? 34.699 -14.203 -4.455 1.00 46.22 349 VAL A O 1
ATOM 2797 N N . ASN A 1 350 ? 36.132 -13.570 -2.837 1.00 44.97 350 ASN A N 1
ATOM 2798 C CA . ASN A 1 350 ? 37.067 -14.674 -3.046 1.00 44.97 350 ASN A CA 1
ATOM 2799 C C . ASN A 1 350 ? 36.390 -16.019 -2.743 1.00 44.97 350 ASN A C 1
ATOM 2801 O O . ASN A 1 350 ? 35.685 -16.173 -1.745 1.00 44.97 350 ASN A O 1
ATOM 2805 N N . HIS A 1 351 ? 36.616 -16.998 -3.616 1.00 50.69 351 HIS A N 1
ATOM 2806 C CA . HIS A 1 351 ? 36.119 -18.358 -3.446 1.00 50.69 351 HIS A CA 1
ATOM 2807 C C . HIS A 1 351 ? 37.009 -19.131 -2.466 1.00 50.69 351 HIS A C 1
ATOM 2809 O O . HIS A 1 351 ? 38.230 -19.129 -2.616 1.00 50.69 351 HIS A O 1
ATOM 2815 N N . ARG A 1 352 ? 36.398 -19.804 -1.485 1.00 49.91 352 ARG A N 1
ATOM 2816 C CA . ARG A 1 352 ? 37.088 -20.696 -0.547 1.00 49.91 352 ARG A CA 1
ATOM 2817 C C . ARG A 1 352 ? 37.130 -22.117 -1.113 1.00 49.91 352 ARG A C 1
ATOM 2819 O O . ARG A 1 352 ? 36.111 -22.632 -1.567 1.00 49.91 352 ARG A O 1
ATOM 2826 N N . GLU A 1 353 ? 38.296 -22.757 -1.063 1.00 51.66 353 GLU A N 1
ATOM 2827 C CA . GLU A 1 353 ? 38.413 -24.214 -1.194 1.00 51.66 353 GLU A CA 1
ATOM 2828 C C . GLU A 1 353 ? 38.273 -24.852 0.199 1.00 51.66 353 GLU A C 1
ATOM 2830 O O . GLU A 1 353 ? 38.757 -24.311 1.194 1.00 51.66 353 GLU A O 1
ATOM 2835 N N . SER A 1 354 ? 37.542 -25.967 0.293 1.00 44.19 354 SER A N 1
ATOM 2836 C CA . SER A 1 354 ? 37.143 -26.587 1.566 1.00 44.19 354 SER A CA 1
ATOM 2837 C C . SER A 1 354 ? 38.346 -26.892 2.472 1.00 44.19 354 SER A C 1
ATOM 2839 O O . SER A 1 354 ? 39.201 -27.698 2.117 1.00 44.19 354 SER A O 1
ATOM 2841 N N . SER A 1 355 ? 38.391 -26.297 3.670 1.00 53.62 355 SER A N 1
ATOM 2842 C CA . SER A 1 355 ? 39.475 -26.504 4.649 1.00 53.62 355 SER A CA 1
ATOM 2843 C C . SER A 1 355 ? 39.081 -27.351 5.867 1.00 53.62 355 SER A C 1
ATOM 2845 O O . SER A 1 355 ? 39.715 -27.281 6.917 1.00 53.62 355 SER A O 1
ATOM 2847 N N . LEU A 1 356 ? 38.056 -28.204 5.742 1.00 42.34 356 LEU A N 1
ATOM 2848 C CA . LEU A 1 356 ? 37.717 -29.202 6.774 1.00 42.34 356 LEU A CA 1
ATOM 2849 C C . LEU A 1 356 ? 38.432 -30.556 6.598 1.00 42.34 356 LEU A C 1
ATOM 2851 O O . LEU A 1 356 ? 38.202 -31.476 7.384 1.00 42.34 356 LEU A O 1
ATOM 2855 N N . PHE A 1 357 ? 39.345 -30.662 5.628 1.00 39.12 357 PHE A N 1
ATOM 2856 C CA . PHE A 1 357 ? 40.233 -31.812 5.451 1.00 39.12 357 PHE A CA 1
ATOM 2857 C C . PHE A 1 357 ? 41.663 -31.371 5.122 1.00 39.12 357 PHE A C 1
ATOM 2859 O O . PHE A 1 357 ? 42.085 -31.454 3.974 1.00 39.12 357 PHE A O 1
ATOM 2866 N N . THR A 1 358 ? 42.418 -30.966 6.139 1.00 34.25 358 THR A N 1
ATOM 2867 C CA . THR A 1 358 ? 43.885 -31.108 6.166 1.00 34.25 358 THR A CA 1
ATOM 2868 C C . THR A 1 358 ? 44.333 -31.353 7.590 1.00 34.25 358 THR A C 1
ATOM 2870 O O . THR A 1 358 ? 43.890 -30.581 8.471 1.00 34.25 358 THR A O 1
#

Mean predicted aligned error: 18.71 Å

Foldseek 3Di:
DDLQQKDFADPAPLPRVQHQFIFGADPQDRYRVSVNVVCCQQPVDPQSLLVVLCVQFVWPASPFADFFQSSVLVVLVGRLQQCDDDVPGGGPNRVVQVPDPSHDDAAAALQRQVRRLVRSLVRQPPVVRRTHVVSSVVPSVVSNDSSCPPDNPPQKHFHHDDCSQVQRRDNDPVSSVVVCVVPVVDPDCSNDPPVDRDDPDRMDGDDDPPPPDDDPVPVVVVVVVVVVVVVVVVVVVVVVVVVVVVVVVVVVVVPDPDDDDDDDAPQDDDDDFQKKAFQAWDDDPDPQDDTDDHGWIWRFRGDDPLQKTWTAGPVVRDTGIDGCVRIDTDDPDPVPPPPPPPDDDDDDRDDDDDPPDD

Sequence (358 aa):
MNENRCFKLENSNYCPNFNGHYVIKRKEFNDTKEFDKYLRKYFESKDDYKKFLVDNFNCTNQNLPDFRYGRSFICNTFIHFPYIKTEGNTSFCGPQIEKDNTANTIPFCYSSCSGAVDSIEEIVKDINNGCSQAAVQARIPGFKTGCRGDKMDALQCIIGMGDEINYCGYNNKEEKDKYCQQNKAITDDCCSEHYNYKADDYIYSKEKSNSHGHSSKLPTVLFVLTLIASAVVTILLYMYRQKKKKENYRKLKENNGNEGEGDTSYTVKSSENNLLYVFHEYIPKINDEIQLNVGDIVKVTKIFDDGWAYGTNISTDCEGALPLACCTEYRTSISSMMMSYTAPPLGPVNHRESSLFT

Nearest PDB structures (foldseek):
  6vle-assembly1_A  TM=9.641E-01  e=2.604E-05  Homo sapiens
  6vld-assembly1_H  TM=9.573E-01  e=3.544E-05  Homo sapiens
  6vld-assembly2_G  TM=9.543E-01  e=4.264E-05  Homo sapiens
  6x5t-assembly2_C  TM=9.515E-01  e=6.171E-05  Homo sapiens
  2yt6-assembly1_A  TM=5.724E-01  e=3.258E-04  Mus musculus

Solvent-accessible surface area (backbone atoms only — not comparable to full-atom values): 21134 Å² total; per-residue (Å²): 131,77,89,74,50,46,34,66,32,58,84,32,88,79,43,53,93,52,46,33,23,45,32,62,50,48,97,78,24,68,47,39,69,38,40,39,65,61,49,40,70,40,65,77,47,98,64,16,56,36,45,54,50,33,77,64,25,60,31,71,47,80,86,56,76,89,43,29,24,49,67,42,49,58,47,44,69,48,44,49,58,24,66,47,61,51,94,98,45,77,22,76,33,36,78,57,49,77,69,38,92,76,49,46,78,72,42,70,25,38,69,40,39,46,48,19,49,53,39,44,51,56,54,50,64,37,72,89,37,43,31,37,61,69,38,44,69,68,41,51,62,54,52,57,50,66,34,44,61,101,50,71,82,50,57,44,22,37,55,39,52,79,52,16,49,67,31,74,17,20,78,37,66,67,58,37,51,51,51,39,67,76,44,68,87,58,94,47,67,77,64,40,96,75,60,72,63,76,70,94,58,50,59,48,65,64,76,78,82,73,86,79,69,83,88,65,76,64,63,59,54,52,51,52,51,48,52,52,51,50,51,51,50,51,51,52,51,48,52,48,49,52,51,52,50,53,51,51,51,51,56,52,62,74,70,60,87,68,90,85,88,86,87,88,73,78,72,82,75,90,71,96,59,57,36,27,33,24,78,37,66,42,81,56,90,52,93,60,38,41,74,40,48,65,74,36,45,30,41,53,78,44,69,51,94,88,52,34,29,34,29,33,34,66,82,74,73,43,68,28,34,41,60,46,88,31,44,43,83,50,68,97,53,84,85,62,78,81,77,67,91,70,80,74,86,85,69,84,82,81,83,82,75,86,78,90,76,125

pLDDT: mean 76.03, std 18.51, range [28.33, 97.5]

Secondary structure (DSSP, 8-state):
--TTSEEE--S-SS-GGGTT-EEE--SS-SSHHHHHHHHGGGTSSTTHHHHHHHHHH--S-S-PPP-TTHHHHHHHHHHSGGGPPPTTS--TTHHHHTT-TT---PPBPHHHHHHHHHHHHHHHH-GGGT--HHHHHHHHHHHHHHHHGGGTT-SEEE--SGGGGTTTTSSSHHHHHHHHHH-TTS--GGGSTT-----S-SEEE-----------SHHHHHHHHHHHHHHHHHHHHHHHHHHHHHHHHHHHHHH--S-------------S--EEEE-S-B--SSTTB--B-TT-EEEEEEE-TTSEEEEEETTTTEEEEEEGGGEEE----GGGTTS---PPP-PPPPPPPP-S--